Protein AF-A0A5J4VEA6-F1 (afdb_monomer)

Structure (mmCIF, N/CA/C/O backbone):
data_AF-A0A5J4VEA6-F1
#
_entry.id   AF-A0A5J4VEA6-F1
#
loop_
_atom_site.group_PDB
_atom_site.id
_atom_site.type_symbol
_atom_site.label_atom_id
_atom_site.label_alt_id
_atom_site.label_comp_id
_atom_site.label_asym_id
_atom_site.label_entity_id
_atom_site.label_seq_id
_atom_site.pdbx_PDB_ins_code
_atom_site.Cartn_x
_atom_site.Cartn_y
_atom_site.Cartn_z
_atom_site.occupancy
_atom_site.B_iso_or_equiv
_atom_site.auth_seq_id
_atom_site.auth_comp_id
_atom_site.auth_asym_id
_atom_site.auth_atom_id
_atom_site.pdbx_PDB_model_num
ATOM 1 N N . GLY A 1 1 ? -0.494 13.460 -12.886 1.00 70.19 1 GLY A N 1
ATOM 2 C CA . GLY A 1 1 ? -1.790 13.854 -12.288 1.00 70.19 1 GLY A CA 1
ATOM 3 C C . GLY A 1 1 ? -2.496 12.632 -11.730 1.00 70.19 1 GLY A C 1
ATOM 4 O O . GLY A 1 1 ? -2.212 11.542 -12.196 1.00 70.19 1 GLY A O 1
ATOM 5 N N . ASN A 1 2 ? -3.366 12.789 -10.736 1.00 91.00 2 ASN A N 1
ATOM 6 C CA . ASN A 1 2 ? -4.110 11.688 -10.103 1.00 91.00 2 ASN A CA 1
ATOM 7 C C . ASN A 1 2 ? -5.574 11.743 -10.554 1.00 91.00 2 ASN A C 1
ATOM 9 O O . ASN A 1 2 ? -6.058 12.837 -10.844 1.00 91.00 2 ASN A O 1
ATOM 13 N N . ALA A 1 3 ? -6.288 10.617 -10.576 1.00 94.56 3 ALA A N 1
ATOM 14 C CA . ALA A 1 3 ? -7.735 10.648 -10.812 1.00 94.56 3 ALA A CA 1
ATOM 15 C C . ALA A 1 3 ? -8.476 11.346 -9.659 1.00 94.56 3 ALA A C 1
ATOM 17 O O . ALA A 1 3 ? -9.383 12.142 -9.888 1.00 94.56 3 ALA A O 1
ATOM 18 N N . ILE A 1 4 ? -8.042 11.091 -8.424 1.00 96.44 4 ILE A N 1
ATOM 19 C CA . ILE A 1 4 ? -8.520 11.751 -7.211 1.00 96.44 4 ILE A CA 1
ATOM 20 C C . ILE A 1 4 ? -7.306 12.241 -6.424 1.00 96.44 4 ILE A C 1
ATOM 22 O O . ILE A 1 4 ? -6.377 11.485 -6.139 1.00 96.44 4 ILE A O 1
ATOM 26 N N . ARG A 1 5 ? -7.316 13.524 -6.059 1.00 94.75 5 ARG A N 1
ATOM 27 C CA . ARG A 1 5 ? -6.288 14.148 -5.223 1.00 94.75 5 ARG A CA 1
ATOM 28 C C . ARG A 1 5 ? -6.954 14.802 -4.016 1.00 94.75 5 ARG A C 1
ATOM 30 O O . ARG A 1 5 ? -7.688 15.773 -4.171 1.00 94.75 5 ARG A O 1
ATOM 37 N N . ILE A 1 6 ? -6.679 14.269 -2.830 1.00 93.94 6 ILE A N 1
ATOM 38 C CA . ILE A 1 6 ? -7.193 14.761 -1.549 1.00 93.94 6 ILE A CA 1
ATOM 39 C C . ILE A 1 6 ? -6.045 15.463 -0.822 1.00 93.94 6 ILE A C 1
ATOM 41 O O . ILE A 1 6 ? -5.150 14.814 -0.284 1.00 93.94 6 ILE A O 1
ATOM 45 N N . LEU A 1 7 ? -6.063 16.794 -0.831 1.00 91.00 7 LEU A N 1
ATOM 46 C CA . LEU A 1 7 ? -5.096 17.634 -0.125 1.00 91.00 7 LEU A CA 1
ATOM 47 C C . LEU A 1 7 ? -5.775 18.253 1.094 1.00 91.00 7 LEU A C 1
ATOM 49 O O . LEU A 1 7 ? -6.725 19.020 0.934 1.00 91.00 7 LEU A O 1
ATOM 53 N N . ASN A 1 8 ? -5.286 17.949 2.297 1.00 84.56 8 ASN A N 1
ATOM 54 C CA . ASN A 1 8 ? -5.766 18.597 3.513 1.00 84.56 8 ASN A CA 1
ATOM 55 C C . ASN A 1 8 ? -4.813 19.718 3.955 1.00 84.56 8 ASN A C 1
ATOM 57 O O . ASN A 1 8 ? -4.014 19.550 4.872 1.00 84.56 8 ASN A O 1
ATOM 61 N N . SER A 1 9 ? -4.908 20.872 3.286 1.00 81.56 9 SER A N 1
ATOM 62 C CA . SER A 1 9 ? -4.192 22.101 3.661 1.00 81.56 9 SER A CA 1
ATOM 63 C C . SER A 1 9 ? -4.960 22.977 4.663 1.00 81.56 9 SER A C 1
ATOM 65 O O . SER A 1 9 ? -4.527 24.091 4.957 1.00 81.56 9 SER A O 1
ATOM 67 N N . GLY A 1 10 ? -6.140 22.532 5.110 1.00 81.69 10 GLY A N 1
ATOM 68 C CA . GLY A 1 10 ? -6.992 23.244 6.062 1.00 81.69 10 GLY A CA 1
ATOM 69 C C . GLY A 1 10 ? -6.695 22.858 7.510 1.00 81.69 10 GLY A C 1
ATOM 70 O O . GLY A 1 10 ? -5.679 22.245 7.797 1.00 81.69 10 GLY A O 1
ATOM 71 N N . SER A 1 11 ? -7.596 23.209 8.430 1.00 87.00 11 SER A N 1
ATOM 72 C CA . SER A 1 11 ? -7.482 22.862 9.862 1.00 87.00 11 SER A CA 1
ATOM 73 C C . SER A 1 11 ? -8.492 21.806 10.319 1.00 87.00 11 SER A C 1
ATOM 75 O O . SER A 1 11 ? -8.597 21.532 11.512 1.00 87.00 11 SER A O 1
ATOM 77 N N . TYR A 1 12 ? -9.261 21.237 9.388 1.00 89.62 12 TYR A N 1
ATOM 78 C CA . TYR A 1 12 ? -10.366 20.321 9.670 1.00 89.62 12 TYR A CA 1
ATOM 79 C C . TYR A 1 12 ? -10.159 18.978 8.957 1.00 89.62 12 TYR A C 1
ATOM 81 O O . TYR A 1 12 ? -9.526 18.949 7.899 1.00 89.62 12 TYR A O 1
ATOM 89 N N . PRO A 1 13 ? -10.686 17.868 9.500 1.00 93.81 13 PRO A N 1
ATOM 90 C CA . PRO A 1 13 ? -10.611 16.563 8.852 1.00 93.81 13 PRO A CA 1
ATOM 91 C C . PRO A 1 13 ? -11.404 16.534 7.542 1.00 93.81 13 PRO A C 1
ATOM 93 O O . PRO A 1 13 ? -12.500 17.088 7.443 1.00 93.81 13 PRO A O 1
ATOM 96 N N . ILE A 1 14 ? -10.884 15.804 6.556 1.00 95.31 14 ILE A N 1
ATOM 97 C CA . ILE A 1 14 ? -11.614 15.410 5.348 1.00 95.31 14 ILE A CA 1
ATOM 98 C C . ILE A 1 14 ? -12.022 13.949 5.503 1.00 95.31 14 ILE A C 1
ATOM 100 O O . ILE A 1 14 ? -11.171 13.097 5.734 1.00 95.31 14 ILE A O 1
ATOM 104 N N . THR A 1 15 ? -13.308 13.647 5.332 1.00 95.81 15 THR A N 1
ATOM 105 C CA . THR A 1 15 ? -13.798 12.262 5.245 1.00 95.81 15 THR A CA 1
ATOM 106 C C . THR A 1 15 ? -14.093 11.932 3.790 1.00 95.81 15 THR A C 1
ATOM 108 O O . THR A 1 15 ? -14.932 12.579 3.168 1.00 95.81 15 THR A O 1
ATOM 111 N N . SER A 1 16 ? -13.403 10.931 3.249 1.00 96.25 16 SER A N 1
ATOM 112 C CA . SER A 1 16 ? -13.593 10.438 1.885 1.00 96.25 16 SER A CA 1
ATOM 113 C C . SER A 1 16 ? -14.018 8.975 1.909 1.00 96.25 16 SER A C 1
ATOM 115 O O . SER A 1 16 ? -13.388 8.147 2.565 1.00 96.25 16 SER A O 1
ATOM 117 N N . SER A 1 17 ? -15.080 8.652 1.174 1.00 97.06 17 SER A N 1
ATOM 118 C CA . SER A 1 17 ? -15.564 7.284 1.004 1.00 97.06 17 SER A CA 1
ATOM 119 C C . SER A 1 17 ? -15.683 6.967 -0.482 1.00 97.06 17 SER A C 1
ATOM 121 O O . SER A 1 17 ? -16.358 7.686 -1.218 1.00 97.06 17 SER A O 1
ATOM 123 N N . ILE A 1 18 ? -14.991 5.917 -0.915 1.00 98.00 18 ILE A N 1
ATOM 124 C CA . ILE A 1 18 ? -14.952 5.434 -2.294 1.00 98.00 18 ILE A CA 1
ATOM 125 C C . ILE A 1 18 ? -15.613 4.056 -2.307 1.00 98.00 18 ILE A C 1
ATOM 127 O O . ILE A 1 18 ? -15.135 3.136 -1.648 1.00 98.00 18 ILE A O 1
ATOM 131 N N . LYS A 1 19 ? -16.735 3.934 -3.019 1.00 98.25 19 LYS A N 1
ATOM 132 C CA . LYS A 1 19 ? -17.628 2.767 -2.983 1.00 98.25 19 LYS A CA 1
ATOM 133 C C . LYS A 1 19 ? -17.927 2.287 -4.398 1.00 98.25 19 LYS A C 1
ATOM 135 O O . LYS A 1 19 ? -18.299 3.115 -5.230 1.00 98.25 19 LYS A O 1
ATOM 140 N N . GLY A 1 20 ? -17.743 0.999 -4.697 1.00 97.44 20 GLY A N 1
ATOM 141 C CA . GLY A 1 20 ? -18.091 0.419 -6.008 1.00 97.44 20 GLY A CA 1
ATOM 142 C C . GLY A 1 20 ? -17.403 1.056 -7.212 1.00 97.44 20 GLY A C 1
ATOM 143 O O . GLY A 1 20 ? -17.930 1.009 -8.322 1.00 97.44 20 GLY A O 1
ATOM 144 N N . CYS A 1 21 ? -16.249 1.692 -7.007 1.00 98.19 21 CYS A N 1
ATOM 145 C CA . CYS A 1 21 ? -15.546 2.436 -8.045 1.00 98.19 21 CYS A CA 1
ATOM 146 C C . CYS A 1 21 ? -14.510 1.563 -8.757 1.00 98.19 21 CYS A C 1
ATOM 148 O O . CYS A 1 21 ? -13.824 0.755 -8.132 1.00 98.19 21 CYS A O 1
ATOM 150 N N . GLN A 1 22 ? -14.347 1.780 -10.062 1.00 98.06 22 GLN A N 1
ATOM 151 C CA . GLN A 1 22 ? -13.326 1.119 -10.874 1.00 98.06 22 GLN A CA 1
ATOM 152 C C . GLN A 1 22 ? -12.334 2.146 -11.423 1.00 98.06 22 GLN A C 1
ATOM 154 O O . GLN A 1 22 ? -12.704 3.065 -12.153 1.00 98.06 22 GLN A O 1
ATOM 159 N N . PHE A 1 23 ? -11.063 1.959 -11.092 1.00 98.31 23 PHE A N 1
ATOM 160 C CA . PHE A 1 23 ? -9.930 2.741 -11.564 1.00 98.31 23 PHE A CA 1
ATOM 161 C C . PHE A 1 23 ? -9.096 1.848 -12.479 1.00 98.31 23 PHE A C 1
ATOM 163 O O . PHE A 1 23 ? -8.217 1.122 -12.019 1.00 98.31 23 PHE A O 1
ATOM 170 N N . ASN A 1 24 ? -9.409 1.873 -13.774 1.00 97.38 24 ASN A N 1
ATOM 171 C CA . ASN A 1 24 ? -8.856 0.933 -14.745 1.00 97.38 24 ASN A CA 1
ATOM 172 C C . ASN A 1 24 ? -7.977 1.654 -15.772 1.00 97.38 24 ASN A C 1
ATOM 174 O O . ASN A 1 24 ? -8.411 2.634 -16.375 1.00 97.38 24 ASN A O 1
ATOM 178 N N . ASN A 1 25 ? -6.775 1.126 -16.018 1.00 97.50 25 ASN A N 1
ATOM 179 C CA . ASN A 1 25 ? -5.822 1.622 -17.020 1.00 97.50 25 ASN A CA 1
ATOM 180 C C . ASN A 1 25 ? -5.455 3.106 -16.842 1.00 97.50 25 ASN A C 1
ATOM 182 O O . ASN A 1 25 ? -5.357 3.861 -17.812 1.00 97.50 25 ASN A O 1
ATOM 186 N N . ILE A 1 26 ? -5.266 3.540 -15.597 1.00 97.81 26 ILE A N 1
ATOM 187 C CA . ILE A 1 26 ? -4.876 4.916 -15.294 1.00 97.81 26 ILE A CA 1
ATOM 188 C C . ILE A 1 26 ? -3.357 4.999 -15.321 1.00 97.81 26 ILE A C 1
ATOM 190 O O . ILE A 1 26 ? -2.674 4.210 -14.681 1.00 97.81 26 ILE A O 1
ATOM 194 N N . SER A 1 27 ? -2.811 5.947 -16.072 1.00 97.25 27 SER A N 1
ATOM 195 C CA . SER A 1 27 ? -1.371 6.186 -16.124 1.00 97.25 27 SER A CA 1
ATOM 196 C C . SER A 1 27 ? -1.077 7.642 -15.838 1.00 97.25 27 SER A C 1
ATOM 198 O O . SER A 1 27 ? -1.747 8.537 -16.359 1.00 97.25 27 SER A O 1
ATOM 200 N N . SER A 1 28 ? -0.063 7.895 -15.025 1.00 96.00 28 SER A N 1
ATOM 201 C CA . SER A 1 28 ? 0.391 9.250 -14.777 1.00 96.00 28 SER A CA 1
ATOM 202 C C . SER A 1 28 ? 1.877 9.325 -14.475 1.00 96.00 28 SER A C 1
ATOM 204 O O . SER A 1 28 ? 2.546 8.314 -14.289 1.00 96.00 28 SER A O 1
ATOM 206 N N . ILE A 1 29 ? 2.392 10.551 -14.483 1.00 94.88 29 ILE A N 1
ATOM 207 C CA . ILE A 1 29 ? 3.772 10.864 -14.130 1.00 94.88 29 ILE A CA 1
ATOM 208 C C . ILE A 1 29 ? 3.742 11.554 -12.763 1.00 94.88 29 ILE A C 1
ATOM 210 O O . ILE A 1 29 ? 2.916 12.458 -12.550 1.00 94.88 29 ILE A O 1
ATOM 214 N N . GLY A 1 30 ? 4.596 11.083 -11.857 1.00 87.25 30 GLY A N 1
ATOM 215 C CA . GLY A 1 30 ? 4.854 11.667 -10.548 1.00 87.25 30 GLY A CA 1
ATOM 216 C C . GLY A 1 30 ? 5.546 13.022 -10.657 1.00 87.25 30 GLY A C 1
ATOM 217 O O . GLY A 1 30 ? 6.061 13.406 -11.710 1.00 87.25 30 GLY A O 1
ATOM 218 N N . ASP A 1 31 ? 5.513 13.786 -9.573 1.00 82.56 31 ASP A N 1
ATOM 219 C CA . ASP A 1 31 ? 6.207 15.070 -9.505 1.00 82.56 31 ASP A CA 1
ATOM 220 C C . ASP A 1 31 ? 7.654 14.920 -9.010 1.00 82.56 31 ASP A C 1
ATOM 222 O O . ASP A 1 31 ? 8.137 13.832 -8.697 1.00 82.56 31 ASP A O 1
ATOM 226 N N . SER A 1 32 ? 8.376 16.040 -8.946 1.00 82.44 32 SER A N 1
ATOM 227 C CA . SER A 1 32 ? 9.764 16.081 -8.471 1.00 82.44 32 SER A CA 1
ATOM 228 C C . SER A 1 32 ? 9.933 15.680 -7.004 1.00 82.44 32 SER A C 1
ATOM 230 O O . SER A 1 32 ? 11.061 15.488 -6.567 1.00 82.44 32 SER A O 1
ATOM 232 N N . SER A 1 33 ? 8.843 15.582 -6.240 1.00 84.69 33 SER A N 1
ATOM 233 C CA . SER A 1 33 ? 8.852 15.162 -4.839 1.00 84.69 33 SER A CA 1
ATOM 234 C C . SER A 1 33 ? 8.586 13.662 -4.682 1.00 84.69 33 SER A C 1
ATOM 236 O O . SER A 1 33 ? 8.540 13.165 -3.559 1.00 84.69 33 SER A O 1
ATOM 238 N N . GLY A 1 34 ? 8.431 12.930 -5.791 1.00 82.44 34 GLY A N 1
ATOM 239 C CA . GLY A 1 34 ? 8.167 11.494 -5.790 1.00 82.44 34 GLY A CA 1
ATOM 240 C C . GLY A 1 34 ? 6.748 11.129 -5.349 1.00 82.44 34 GLY A C 1
ATOM 241 O O . GLY A 1 34 ? 6.489 9.968 -5.012 1.00 82.44 34 GLY A O 1
ATOM 242 N N . LEU A 1 35 ? 5.822 12.095 -5.347 1.00 89.00 35 LEU A N 1
ATOM 243 C CA . LEU A 1 35 ? 4.415 11.823 -5.075 1.00 89.00 35 LEU A CA 1
ATOM 244 C C . LEU A 1 35 ? 3.832 11.028 -6.245 1.00 89.00 35 LEU A C 1
ATOM 246 O O . LEU A 1 35 ? 4.066 11.350 -7.414 1.00 89.00 35 LEU A O 1
ATOM 250 N N . GLY A 1 36 ? 3.068 9.982 -5.940 1.00 92.75 36 GLY A N 1
ATOM 251 C CA . GLY A 1 36 ? 2.447 9.146 -6.963 1.00 92.75 36 GLY A CA 1
ATOM 252 C C . GLY A 1 36 ? 0.974 8.884 -6.698 1.00 92.75 36 GLY A C 1
ATOM 253 O O . GLY A 1 36 ? 0.229 9.834 -6.458 1.00 92.75 36 GLY A O 1
ATOM 254 N N . GLY A 1 37 ? 0.543 7.627 -6.804 1.00 95.31 37 GLY A N 1
ATOM 255 C CA . GLY A 1 37 ? -0.861 7.237 -6.688 1.00 95.31 37 GLY A CA 1
ATOM 256 C C . GLY A 1 37 ? -1.653 7.597 -7.935 1.00 95.31 37 GLY A C 1
ATOM 257 O O . GLY A 1 37 ? -2.451 8.531 -7.902 1.00 95.31 37 GLY A O 1
ATOM 258 N N . SER A 1 38 ? -1.436 6.915 -9.065 1.00 97.38 38 SER A N 1
ATOM 259 C CA . SER A 1 38 ? -2.050 7.341 -10.338 1.00 97.38 38 SER A CA 1
ATOM 260 C C . SER A 1 38 ? -3.581 7.440 -10.267 1.00 97.38 38 SER A C 1
ATOM 262 O O . SER A 1 38 ? -4.162 8.353 -10.860 1.00 97.38 38 SER A O 1
ATOM 264 N N . ALA A 1 39 ? -4.222 6.592 -9.456 1.00 98.12 39 ALA A N 1
ATOM 265 C CA . ALA A 1 39 ? -5.634 6.707 -9.123 1.00 98.12 39 ALA A CA 1
ATOM 266 C C . ALA A 1 39 ? -5.861 7.693 -7.970 1.00 98.12 39 ALA A C 1
ATOM 268 O O . ALA A 1 39 ? -6.497 8.725 -8.176 1.00 98.12 39 ALA A O 1
ATOM 269 N N . ILE A 1 40 ? -5.342 7.402 -6.774 1.00 98.38 40 ILE A N 1
ATOM 270 C CA . ILE A 1 40 ? -5.620 8.187 -5.566 1.00 98.38 40 ILE A CA 1
ATOM 271 C C . ILE A 1 40 ? -4.320 8.691 -4.952 1.00 98.38 40 ILE A C 1
ATOM 273 O O . ILE A 1 40 ? -3.440 7.910 -4.600 1.00 98.38 40 ILE A O 1
ATOM 277 N N . TYR A 1 41 ? -4.260 10.002 -4.748 1.00 97.31 41 TYR A N 1
ATOM 278 C CA . TYR A 1 41 ? -3.321 10.640 -3.836 1.00 97.31 41 TYR A CA 1
ATOM 279 C C . TYR A 1 41 ? -4.081 11.195 -2.633 1.00 97.31 41 TYR A C 1
ATOM 281 O O . TYR A 1 41 ? -5.067 11.918 -2.817 1.00 97.31 41 TYR A O 1
ATOM 289 N N . MET A 1 42 ? -3.598 10.924 -1.421 1.00 95.69 42 MET A N 1
ATOM 290 C CA . MET A 1 42 ? -4.134 11.525 -0.204 1.00 95.69 42 MET A CA 1
ATOM 291 C C . MET A 1 42 ? -3.040 11.998 0.752 1.00 95.69 42 MET A C 1
ATOM 293 O O . MET A 1 42 ? -2.111 11.267 1.076 1.00 95.69 42 MET A O 1
ATOM 297 N N . GLU A 1 43 ? -3.246 13.197 1.285 1.00 94.56 43 GLU A N 1
ATOM 298 C CA . GLU A 1 43 ? -2.559 13.712 2.464 1.00 94.56 43 GLU A CA 1
ATOM 299 C C . GLU A 1 43 ? -3.540 13.737 3.649 1.00 94.56 43 GLU A C 1
ATOM 301 O O . GLU A 1 43 ? -4.466 14.554 3.714 1.00 94.56 43 GLU A O 1
ATOM 306 N N . SER A 1 44 ? -3.376 12.794 4.572 1.00 92.94 44 SER A N 1
ATOM 307 C CA . SER A 1 44 ? -4.263 12.564 5.709 1.00 92.94 44 SER A CA 1
ATOM 308 C C . SER A 1 44 ? -3.780 13.304 6.955 1.00 92.94 44 SER A C 1
ATOM 310 O O . SER A 1 44 ? -3.134 12.730 7.832 1.00 92.94 44 SER A O 1
ATOM 312 N N . LYS A 1 45 ? -4.132 14.589 7.038 1.00 92.06 45 LYS A N 1
ATOM 313 C CA . LYS A 1 45 ? -3.895 15.458 8.205 1.00 92.06 45 LYS A CA 1
ATOM 314 C C . LYS A 1 45 ? -5.154 15.669 9.042 1.00 92.06 45 LYS A C 1
ATOM 316 O O . LYS A 1 45 ? -6.262 15.464 8.553 1.00 92.06 45 LYS A O 1
ATOM 321 N N . HIS A 1 46 ? -4.983 16.137 10.279 1.00 92.12 46 HIS A N 1
ATOM 322 C CA . HIS A 1 46 ? -6.072 16.597 11.156 1.00 92.12 46 HIS A CA 1
ATOM 323 C C . HIS A 1 46 ? -7.171 15.552 11.417 1.00 92.12 46 HIS A C 1
ATOM 325 O O . HIS A 1 46 ? -8.335 15.914 11.560 1.00 92.12 46 HIS A O 1
ATOM 331 N N . GLY A 1 47 ? -6.820 14.262 11.463 1.00 91.75 47 GLY A N 1
ATOM 332 C CA . GLY A 1 47 ? -7.793 13.182 11.650 1.00 91.75 47 GLY A CA 1
ATOM 333 C C . GLY A 1 47 ? -8.640 12.868 10.411 1.00 91.75 47 GLY A C 1
ATOM 334 O O . GLY A 1 47 ? -9.751 12.354 10.534 1.00 91.75 47 GLY A O 1
ATOM 335 N N . SER A 1 48 ? -8.150 13.199 9.212 1.00 96.31 48 SER A N 1
ATOM 336 C CA . SER A 1 48 ? -8.792 12.811 7.953 1.00 96.31 48 SER A CA 1
ATOM 337 C C . SER A 1 48 ? -8.977 11.297 7.824 1.00 96.31 48 SER A C 1
ATOM 339 O O . SER A 1 48 ? -8.242 10.489 8.395 1.00 96.31 48 SER A O 1
ATOM 341 N N . GLN A 1 49 ? -9.973 10.921 7.027 1.00 97.00 49 GLN A N 1
ATOM 342 C CA . GLN A 1 49 ? -10.401 9.547 6.837 1.00 97.00 49 GLN A CA 1
ATOM 343 C C . GLN A 1 49 ? -10.522 9.213 5.351 1.00 97.00 49 GLN A C 1
ATOM 345 O O . GLN A 1 49 ? -11.094 9.987 4.579 1.00 97.00 49 GLN A O 1
ATOM 350 N N . LEU A 1 50 ? -10.036 8.038 4.965 1.00 98.06 50 LEU A N 1
ATOM 351 C CA . LEU A 1 50 ? -10.257 7.430 3.660 1.00 98.06 50 LEU A CA 1
ATOM 352 C C . LEU A 1 50 ? -10.717 5.988 3.834 1.00 98.06 50 LEU A C 1
ATOM 354 O O . LEU A 1 50 ? -10.007 5.149 4.390 1.00 98.06 50 LEU A O 1
ATOM 358 N N . ILE A 1 51 ? -11.914 5.718 3.327 1.00 98.50 51 ILE A N 1
ATOM 359 C CA . ILE A 1 51 ? -12.537 4.398 3.329 1.00 98.50 51 ILE A CA 1
ATOM 360 C C . ILE A 1 51 ? -12.770 3.987 1.877 1.00 98.50 51 ILE A C 1
ATOM 362 O O . ILE A 1 51 ? -13.431 4.710 1.131 1.00 98.50 51 ILE A O 1
ATOM 366 N N . ILE A 1 52 ? -12.236 2.835 1.485 1.00 98.62 52 ILE A N 1
ATOM 367 C CA . ILE A 1 52 ? -12.412 2.241 0.157 1.00 98.62 52 ILE A CA 1
ATOM 368 C C . ILE A 1 52 ? -13.116 0.898 0.340 1.00 98.62 52 ILE A C 1
ATOM 370 O O . ILE A 1 52 ? -12.603 0.034 1.052 1.00 98.62 52 ILE A O 1
ATOM 374 N N . GLU A 1 53 ? -14.306 0.743 -0.239 1.00 97.69 53 GLU A N 1
ATOM 375 C CA . GLU A 1 53 ? -15.156 -0.425 -0.001 1.00 97.69 53 GLU A CA 1
ATOM 376 C C . GLU A 1 53 ? -16.134 -0.742 -1.142 1.00 97.69 53 GLU A C 1
ATOM 378 O O . GLU A 1 53 ? -16.116 -0.107 -2.195 1.00 97.69 53 GLU A O 1
ATOM 383 N N . GLU A 1 54 ? -16.991 -1.746 -0.933 1.00 96.81 54 GLU A N 1
ATOM 384 C CA . GLU A 1 54 ? -18.058 -2.147 -1.860 1.00 96.81 54 GLU A CA 1
ATOM 385 C C . GLU A 1 54 ? -17.530 -2.561 -3.244 1.00 96.81 54 GLU A C 1
ATOM 387 O O . GLU A 1 54 ? -17.924 -1.999 -4.256 1.00 96.81 54 GLU A O 1
ATOM 392 N N . SER A 1 55 ? -16.642 -3.557 -3.301 1.00 96.06 55 SER A N 1
ATOM 393 C CA . SER A 1 55 ? -16.107 -4.138 -4.541 1.00 96.06 55 SER A CA 1
ATOM 394 C C . SER A 1 55 ? -15.380 -3.131 -5.445 1.00 96.06 55 SER A C 1
ATOM 396 O O . SER A 1 55 ? -15.501 -3.172 -6.673 1.00 96.06 55 SER A O 1
ATOM 398 N N . CYS A 1 56 ? -14.604 -2.217 -4.852 1.00 98.56 56 CYS A N 1
ATOM 399 C CA . CYS A 1 56 ? -13.742 -1.321 -5.625 1.00 98.56 56 CYS A CA 1
ATOM 400 C C . CYS A 1 56 ? -12.660 -2.099 -6.392 1.00 98.56 56 CYS A C 1
ATOM 402 O O . CYS A 1 56 ? -12.187 -3.150 -5.955 1.00 98.56 56 CYS A O 1
ATOM 404 N N . GLN A 1 57 ? -12.210 -1.545 -7.518 1.00 98.50 57 GLN A N 1
ATOM 405 C CA . GLN A 1 57 ? -11.130 -2.111 -8.321 1.00 98.50 57 GLN A CA 1
ATOM 406 C C . GLN A 1 57 ? -10.107 -1.043 -8.705 1.00 98.50 57 GLN A C 1
ATOM 408 O O . GLN A 1 57 ? -10.464 0.028 -9.187 1.00 98.50 57 GLN A O 1
ATOM 413 N N . PHE A 1 58 ? -8.830 -1.378 -8.555 1.00 98.75 58 PHE A N 1
ATOM 414 C CA . PHE A 1 58 ? -7.691 -0.656 -9.103 1.00 98.75 58 PHE A CA 1
ATOM 415 C C . PHE A 1 58 ? -6.940 -1.628 -10.000 1.00 98.75 58 PHE A C 1
ATOM 417 O O . PHE A 1 58 ? -6.308 -2.566 -9.517 1.00 98.75 58 PHE A O 1
ATOM 424 N N . TYR A 1 59 ? -7.057 -1.440 -11.307 1.00 98.50 59 TYR A N 1
ATOM 425 C CA . TYR A 1 59 ? -6.490 -2.349 -12.290 1.00 98.50 59 TYR A CA 1
ATOM 426 C C . TYR A 1 59 ? -5.600 -1.584 -13.258 1.00 98.50 59 TYR A C 1
ATOM 428 O O . TYR A 1 59 ? -6.046 -0.624 -13.888 1.00 98.50 59 TYR A O 1
ATOM 436 N N . LYS A 1 60 ? -4.341 -2.012 -13.406 1.00 98.19 60 LYS A N 1
ATOM 437 C CA . LYS A 1 60 ? -3.381 -1.361 -14.320 1.00 98.19 60 LYS A CA 1
ATOM 438 C C . LYS A 1 60 ? -3.221 0.140 -14.061 1.00 98.19 60 LYS A C 1
ATOM 440 O O . LYS A 1 60 ? -3.198 0.955 -14.983 1.00 98.19 60 LYS A O 1
ATOM 445 N N . CYS A 1 61 ? -3.117 0.497 -12.787 1.00 98.69 61 CYS A N 1
ATOM 446 C CA . CYS A 1 61 ? -2.773 1.846 -12.350 1.00 98.69 61 CYS A CA 1
ATOM 447 C C . CYS A 1 61 ? -1.248 2.006 -12.343 1.00 98.69 61 CYS A C 1
ATOM 449 O O . CYS A 1 61 ? -0.559 1.315 -11.592 1.00 98.69 61 CYS A O 1
ATOM 451 N N . ILE A 1 62 ? -0.718 2.884 -13.188 1.00 98.44 62 ILE A N 1
ATOM 452 C CA . ILE A 1 62 ? 0.715 3.021 -13.453 1.00 98.44 62 ILE A CA 1
ATOM 453 C C . ILE A 1 62 ? 1.165 4.431 -13.081 1.00 98.44 62 ILE A C 1
ATOM 455 O O . ILE A 1 62 ? 0.664 5.415 -13.627 1.00 98.44 62 ILE A O 1
ATOM 459 N N . ILE A 1 63 ? 2.158 4.526 -12.200 1.00 97.88 63 ILE A N 1
ATOM 460 C CA . ILE A 1 63 ? 2.881 5.769 -11.93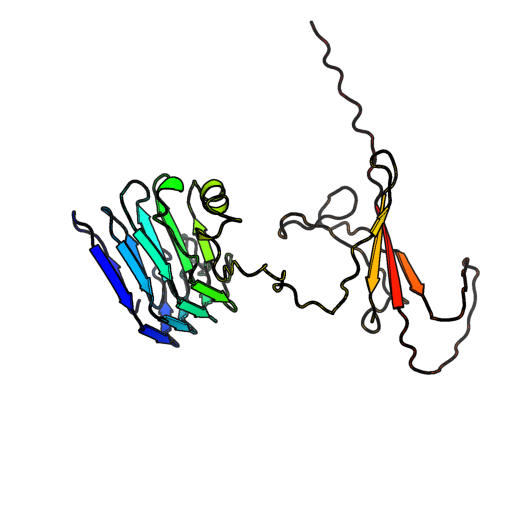9 1.00 97.88 63 ILE A CA 1
ATOM 461 C C . ILE A 1 63 ? 4.299 5.671 -12.506 1.00 97.88 63 ILE A C 1
ATOM 463 O O . ILE A 1 63 ? 5.088 4.808 -12.121 1.00 97.88 63 ILE A O 1
ATOM 467 N N . ASP A 1 64 ? 4.618 6.560 -13.441 1.00 96.69 64 ASP A N 1
ATOM 468 C CA . ASP A 1 64 ? 5.987 6.802 -13.884 1.00 96.69 64 ASP A CA 1
ATOM 469 C C . ASP A 1 64 ? 6.646 7.828 -12.960 1.00 96.69 64 ASP A C 1
ATOM 471 O O . ASP A 1 64 ? 6.021 8.838 -12.639 1.00 96.69 64 ASP A O 1
ATOM 475 N N . LYS A 1 65 ? 7.896 7.608 -12.543 1.00 95.56 65 LYS A N 1
ATOM 476 C CA . LYS A 1 65 ? 8.658 8.551 -11.701 1.00 95.56 65 LYS A CA 1
ATOM 477 C C . LYS A 1 65 ? 7.980 8.903 -10.369 1.00 95.56 65 LYS A C 1
ATOM 479 O O . LYS A 1 65 ? 8.022 10.050 -9.931 1.00 95.56 65 LYS A O 1
ATOM 484 N N . GLY A 1 66 ? 7.339 7.933 -9.724 1.00 95.94 66 GLY A N 1
ATOM 485 C CA . GLY A 1 66 ? 6.596 8.148 -8.480 1.00 95.94 66 GLY A CA 1
ATOM 486 C C . GLY A 1 66 ? 6.436 6.872 -7.660 1.00 95.94 66 GLY A C 1
ATOM 487 O O . GLY A 1 66 ? 6.984 5.826 -8.003 1.00 95.94 66 GLY A O 1
ATOM 488 N N . ASN A 1 67 ? 5.688 6.962 -6.562 1.00 97.19 67 ASN A N 1
ATOM 489 C CA . ASN A 1 67 ? 5.426 5.848 -5.646 1.00 97.19 67 ASN A CA 1
ATOM 490 C C . ASN A 1 67 ? 3.936 5.510 -5.587 1.00 97.19 67 ASN A C 1
ATOM 492 O O . ASN A 1 67 ? 3.106 6.401 -5.742 1.00 97.19 67 ASN A O 1
ATOM 496 N N . GLY A 1 68 ? 3.572 4.261 -5.306 1.00 97.06 68 GLY A N 1
ATOM 497 C CA . GLY A 1 68 ? 2.162 3.878 -5.223 1.00 97.06 68 GLY A CA 1
ATOM 498 C C . GLY A 1 68 ? 1.537 3.844 -6.611 1.00 97.06 68 GLY A C 1
ATOM 499 O O . GLY A 1 68 ? 1.028 4.862 -7.074 1.00 97.06 68 GLY A O 1
ATOM 500 N N . GLY A 1 69 ? 1.567 2.710 -7.312 1.00 97.88 69 GLY A N 1
ATOM 501 C CA . GLY A 1 69 ? 1.002 2.648 -8.668 1.00 97.88 69 GLY A CA 1
ATOM 502 C C . GLY A 1 69 ? -0.465 3.063 -8.700 1.00 97.88 69 GLY A C 1
ATOM 503 O O . GLY A 1 69 ? -0.838 3.939 -9.482 1.00 97.88 69 GLY A O 1
ATOM 504 N N . ALA A 1 70 ? -1.285 2.536 -7.788 1.00 98.44 70 ALA A N 1
ATOM 505 C CA . ALA A 1 70 ? -2.675 2.950 -7.618 1.00 98.44 70 ALA A CA 1
ATOM 506 C C . ALA A 1 70 ? -2.844 4.050 -6.569 1.00 98.44 70 ALA A C 1
ATOM 508 O O . ALA A 1 70 ? -3.423 5.096 -6.873 1.00 98.44 70 ALA A O 1
ATOM 509 N N . ILE A 1 71 ? -2.365 3.806 -5.349 1.00 98.62 71 ILE A N 1
ATOM 510 C CA . ILE A 1 71 ? -2.663 4.639 -4.182 1.00 98.62 71 ILE A CA 1
ATOM 511 C C . ILE A 1 71 ? -1.363 5.129 -3.555 1.00 98.62 71 ILE A C 1
ATOM 513 O O . ILE A 1 71 ? -0.487 4.335 -3.214 1.00 98.62 71 ILE A O 1
ATOM 517 N N . TYR A 1 72 ? -1.275 6.438 -3.359 1.00 98.00 72 TYR A N 1
ATOM 518 C CA . TYR A 1 72 ? -0.285 7.076 -2.506 1.00 98.00 72 TYR A CA 1
ATOM 519 C C . TYR A 1 72 ? -1.015 7.733 -1.342 1.00 98.00 72 TYR A C 1
ATOM 521 O O . TYR A 1 72 ? -1.928 8.535 -1.558 1.00 98.00 72 TYR A O 1
ATOM 529 N N . ILE A 1 73 ? -0.603 7.421 -0.118 1.00 97.56 73 ILE A N 1
ATOM 530 C CA . ILE A 1 73 ? -1.152 8.048 1.080 1.00 97.56 73 ILE A CA 1
ATOM 531 C C . ILE A 1 73 ? -0.038 8.441 2.054 1.00 97.56 73 ILE A C 1
ATOM 533 O O . ILE A 1 73 ? 0.822 7.628 2.391 1.00 97.56 73 ILE A O 1
ATOM 537 N N . ASP A 1 74 ? -0.077 9.694 2.498 1.00 95.81 74 ASP A N 1
ATOM 538 C CA . ASP A 1 74 ? 0.780 10.255 3.546 1.00 95.81 74 ASP A CA 1
ATOM 539 C C . ASP A 1 74 ? -0.078 10.588 4.772 1.00 95.81 74 ASP A C 1
ATOM 541 O O . ASP A 1 74 ? -1.067 11.313 4.653 1.00 95.81 74 ASP A O 1
ATOM 545 N N . ILE A 1 75 ? 0.245 10.017 5.932 1.00 96.12 75 ILE A N 1
ATOM 546 C CA . ILE A 1 75 ? -0.591 10.049 7.136 1.00 96.12 75 ILE A CA 1
ATOM 547 C C . ILE A 1 75 ? 0.113 10.788 8.277 1.00 96.12 75 ILE A C 1
ATOM 549 O O . ILE A 1 75 ? 1.255 10.502 8.630 1.00 96.12 75 ILE A O 1
ATOM 553 N N . ASP A 1 76 ? -0.606 11.692 8.940 1.00 95.19 76 ASP A N 1
ATOM 554 C CA . ASP A 1 76 ? -0.234 12.161 10.274 1.00 95.19 76 ASP A CA 1
ATOM 555 C C . ASP A 1 76 ? -0.728 11.166 11.337 1.00 95.19 76 ASP A C 1
ATOM 557 O O . ASP A 1 76 ? -1.883 11.221 11.780 1.00 95.19 76 ASP A O 1
ATOM 561 N N . PHE A 1 77 ? 0.156 10.255 11.752 1.00 95.38 77 PHE A N 1
ATOM 562 C CA . PHE A 1 77 ? -0.146 9.205 12.728 1.00 95.38 77 PHE A CA 1
ATOM 563 C C . PHE A 1 77 ? -0.379 9.734 14.147 1.00 95.38 77 PHE A C 1
ATOM 565 O O . PHE A 1 77 ? -0.910 9.000 14.979 1.00 95.38 77 PHE A O 1
ATOM 572 N N . SER A 1 78 ? -0.013 10.990 14.432 1.00 91.12 78 SER A N 1
ATOM 573 C CA . SER A 1 78 ? -0.285 11.622 15.728 1.00 91.12 78 SER A CA 1
ATOM 574 C C . SER A 1 78 ? -1.748 12.055 15.887 1.00 91.12 78 SER A C 1
ATOM 576 O O . SER A 1 78 ? -2.206 12.311 17.001 1.00 91.12 78 SER A O 1
ATOM 578 N N . SER A 1 79 ? -2.490 12.110 14.778 1.00 90.12 79 SER A N 1
ATOM 579 C CA . SER A 1 79 ? -3.896 12.506 14.729 1.00 90.12 79 SER A CA 1
ATOM 580 C C . SER A 1 79 ? -4.850 11.305 14.684 1.00 90.12 79 SER A C 1
ATOM 582 O O . SER A 1 79 ? -4.453 10.168 14.428 1.00 90.12 79 SER A O 1
ATOM 584 N N . GLU A 1 80 ? -6.145 11.543 14.909 1.00 92.06 80 GLU A N 1
ATOM 585 C CA . GLU A 1 80 ? -7.170 10.493 14.868 1.00 92.06 80 GLU A CA 1
ATOM 586 C C . GLU A 1 80 ? -7.623 10.135 13.441 1.00 92.06 80 GLU A C 1
ATOM 588 O O . GLU A 1 80 ? -8.790 10.287 13.093 1.00 92.06 80 GLU A O 1
ATOM 593 N N . PHE A 1 81 ? -6.694 9.694 12.589 1.00 96.31 81 PHE A N 1
ATOM 594 C CA . PHE A 1 81 ? -6.978 9.363 11.186 1.00 96.31 81 PHE A CA 1
ATOM 595 C C . PHE A 1 81 ? -7.803 8.071 11.017 1.00 96.31 81 PHE A C 1
ATOM 597 O O . PHE A 1 81 ? -8.016 7.312 11.957 1.00 96.31 81 PHE A O 1
ATOM 604 N N . LEU A 1 82 ? -8.240 7.765 9.796 1.00 97.81 82 LEU A N 1
ATOM 605 C CA . LEU A 1 82 ? -8.706 6.420 9.440 1.00 97.81 82 LEU A CA 1
ATOM 606 C C . LEU A 1 82 ? -8.298 6.106 8.006 1.00 97.81 82 LEU A C 1
ATOM 608 O O . LEU A 1 82 ? -8.673 6.828 7.089 1.00 97.81 82 LEU A O 1
ATOM 612 N N . PHE A 1 83 ? -7.576 5.013 7.795 1.00 98.12 83 PHE A N 1
ATOM 613 C CA . PHE A 1 83 ? -7.354 4.470 6.462 1.00 98.12 83 PHE A CA 1
ATOM 614 C C . PHE A 1 83 ? -7.793 3.014 6.431 1.00 98.12 83 PHE A C 1
ATOM 616 O O . PHE A 1 83 ? -7.195 2.150 7.078 1.00 98.12 83 PHE A O 1
ATOM 623 N N . LYS A 1 84 ? -8.876 2.761 5.694 1.00 98.00 84 LYS A N 1
ATOM 624 C CA . LYS A 1 84 ? -9.513 1.453 5.626 1.00 98.00 84 LYS A CA 1
ATOM 625 C C . LYS A 1 84 ? -9.744 1.024 4.186 1.00 98.00 84 LYS A C 1
ATOM 627 O O . LYS A 1 84 ? -10.351 1.760 3.410 1.00 98.00 84 LYS A O 1
ATOM 632 N N . ILE A 1 85 ? -9.327 -0.198 3.870 1.00 98.00 85 ILE A N 1
ATOM 633 C CA . ILE A 1 85 ? -9.657 -0.872 2.616 1.00 98.00 85 ILE A CA 1
ATOM 634 C C . ILE A 1 85 ? -10.394 -2.170 2.935 1.00 98.00 85 ILE A C 1
ATOM 636 O O . ILE A 1 85 ? -9.886 -3.045 3.638 1.00 98.00 85 ILE A O 1
ATOM 640 N N . ASN A 1 86 ? -11.600 -2.294 2.395 1.00 94.75 86 ASN A N 1
ATOM 641 C CA . ASN A 1 86 ? -12.430 -3.480 2.509 1.00 94.75 86 ASN A CA 1
ATOM 642 C C . ASN A 1 86 ? -12.965 -3.884 1.134 1.00 94.75 86 ASN A C 1
ATOM 644 O O . ASN A 1 86 ? -13.158 -3.015 0.298 1.00 94.75 86 ASN A O 1
ATOM 648 N N . ASP A 1 87 ? -13.198 -5.174 0.893 1.00 94.75 87 ASP A N 1
ATOM 649 C CA . ASP A 1 87 ? -13.748 -5.706 -0.366 1.00 94.75 87 ASP A CA 1
ATOM 650 C C . ASP A 1 87 ? -13.252 -4.958 -1.624 1.00 94.75 87 ASP A C 1
ATOM 652 O O . ASP A 1 87 ? -14.012 -4.286 -2.315 1.00 94.75 87 ASP A O 1
ATOM 656 N N . THR A 1 88 ? -11.938 -4.950 -1.852 1.00 97.25 88 THR A N 1
ATOM 657 C CA . THR A 1 88 ? -11.320 -4.148 -2.923 1.00 97.25 88 THR A CA 1
ATOM 658 C C . THR A 1 88 ? -10.223 -4.938 -3.615 1.00 97.25 88 THR A C 1
ATOM 660 O O . THR A 1 88 ? -9.384 -5.524 -2.941 1.00 97.25 88 THR A O 1
ATOM 663 N N . LEU A 1 89 ? -10.180 -4.920 -4.946 1.00 97.12 89 LEU A N 1
ATOM 664 C CA . LEU A 1 89 ? -9.132 -5.554 -5.749 1.00 97.12 89 LEU A CA 1
ATOM 665 C C . LEU A 1 89 ? -8.094 -4.525 -6.222 1.00 97.12 89 LEU A C 1
ATOM 667 O O . LEU A 1 89 ? -8.462 -3.520 -6.823 1.00 97.12 89 LEU A O 1
ATOM 671 N N . ILE A 1 90 ? -6.803 -4.792 -6.009 1.00 98.00 90 ILE A N 1
ATOM 672 C CA . ILE A 1 90 ? -5.674 -3.983 -6.496 1.00 98.00 90 ILE A CA 1
ATOM 673 C C . ILE A 1 90 ? -4.707 -4.894 -7.256 1.00 98.00 90 ILE A C 1
ATOM 675 O O . ILE A 1 90 ? -3.991 -5.700 -6.654 1.00 98.00 90 ILE A O 1
ATOM 679 N N . GLN A 1 91 ? -4.697 -4.783 -8.581 1.00 97.12 91 GLN A N 1
ATOM 680 C CA . GLN A 1 91 ? -4.016 -5.737 -9.449 1.00 97.12 91 GLN A CA 1
ATOM 681 C C . GLN A 1 91 ? -3.302 -5.070 -10.627 1.00 97.12 91 GLN A C 1
ATOM 683 O O . GLN A 1 91 ? -3.825 -4.150 -11.258 1.00 97.12 91 GLN A O 1
ATOM 688 N N . GLU A 1 92 ? -2.131 -5.611 -10.981 1.00 97.00 92 GLU A N 1
ATOM 689 C CA . GLU A 1 92 ? -1.340 -5.190 -12.150 1.00 97.00 92 GLU A CA 1
ATOM 690 C C . GLU A 1 92 ? -0.966 -3.698 -12.133 1.00 97.00 92 GLU A C 1
ATOM 692 O O . GLU A 1 92 ? -0.736 -3.082 -13.172 1.00 97.00 92 GLU A O 1
ATOM 697 N N . CYS A 1 93 ? -0.896 -3.099 -10.945 1.00 98.50 93 CYS A N 1
ATOM 698 C CA . CYS A 1 93 ? -0.443 -1.731 -10.751 1.00 98.50 93 CYS A CA 1
ATOM 699 C C . CYS A 1 93 ? 1.091 -1.660 -10.730 1.00 98.50 93 CYS A C 1
ATOM 701 O O . CYS A 1 93 ? 1.764 -2.603 -10.302 1.00 98.50 93 CYS A O 1
ATOM 703 N N . ILE A 1 94 ? 1.647 -0.544 -11.210 1.00 98.50 94 ILE A N 1
ATOM 704 C CA . ILE A 1 94 ? 3.091 -0.389 -11.418 1.00 98.50 94 ILE A CA 1
ATOM 705 C C . ILE A 1 94 ? 3.597 0.940 -10.851 1.00 98.50 94 ILE A C 1
ATOM 707 O O . ILE A 1 94 ? 3.030 1.990 -11.156 1.00 98.50 94 ILE A O 1
ATOM 711 N N . ALA A 1 95 ? 4.707 0.901 -10.107 1.00 98.12 95 ALA A N 1
ATOM 712 C CA . ALA A 1 95 ? 5.479 2.078 -9.703 1.00 98.12 95 ALA A CA 1
ATOM 713 C C . ALA A 1 95 ? 6.892 2.053 -10.300 1.00 98.12 95 ALA A C 1
ATOM 715 O O . ALA A 1 95 ? 7.651 1.114 -10.053 1.00 98.12 95 ALA A O 1
ATOM 716 N N . LYS A 1 96 ? 7.239 3.092 -11.071 1.00 97.12 96 LYS A N 1
ATOM 717 C CA . LYS A 1 96 ? 8.543 3.227 -11.737 1.00 97.12 96 LYS A CA 1
ATOM 718 C C . LYS A 1 96 ? 9.425 4.282 -11.080 1.00 97.12 96 LYS A C 1
ATOM 720 O O . LYS A 1 96 ? 8.943 5.336 -10.652 1.00 97.12 96 LYS A O 1
ATOM 725 N N . GLU A 1 97 ? 10.715 3.993 -11.024 1.00 95.62 97 GLU A N 1
ATOM 726 C CA . GLU A 1 97 ? 11.752 4.845 -10.470 1.00 95.62 97 GLU A CA 1
ATOM 727 C C . GLU A 1 97 ? 12.092 6.004 -11.420 1.00 95.62 97 GLU A C 1
ATOM 729 O O . GLU A 1 97 ? 12.085 5.906 -12.646 1.00 95.62 97 GLU A O 1
ATOM 734 N N . ASN A 1 98 ? 12.442 7.137 -10.826 1.00 93.81 98 ASN A N 1
ATOM 735 C CA . ASN A 1 98 ? 13.172 8.216 -11.457 1.00 93.81 98 ASN A CA 1
ATOM 736 C C . ASN A 1 98 ? 14.611 8.254 -10.929 1.00 93.81 98 ASN A C 1
ATOM 738 O O . ASN A 1 98 ? 14.888 8.911 -9.927 1.00 93.81 98 ASN A O 1
ATOM 742 N N . THR A 1 99 ? 15.539 7.634 -11.656 1.00 89.69 99 THR A N 1
ATOM 743 C CA . THR A 1 99 ? 16.972 7.591 -11.302 1.00 89.69 99 THR A CA 1
ATOM 744 C C . THR A 1 99 ? 17.653 8.965 -11.273 1.00 89.69 99 THR A C 1
ATOM 746 O O . THR A 1 99 ? 18.763 9.103 -10.770 1.00 89.69 99 THR A O 1
ATOM 749 N N . SER A 1 100 ? 17.007 9.998 -11.826 1.00 87.56 100 SER A N 1
ATOM 750 C CA . SER A 1 100 ? 17.503 11.382 -11.821 1.00 87.56 100 SER A CA 1
ATOM 751 C C . SER A 1 100 ? 16.932 12.229 -10.675 1.00 87.56 100 SER A C 1
ATOM 753 O O . SER A 1 100 ? 17.260 13.410 -10.568 1.00 87.56 100 SER A O 1
ATOM 755 N N . SER A 1 101 ? 16.044 11.667 -9.850 1.00 82.06 101 SER A N 1
ATOM 756 C CA . SER A 1 101 ? 15.423 12.350 -8.713 1.00 82.06 101 SER A CA 1
ATOM 757 C C . SER A 1 101 ? 16.287 12.233 -7.458 1.00 82.06 101 SER A C 1
ATOM 759 O O . SER A 1 101 ? 16.854 11.181 -7.184 1.00 82.06 101 SER A O 1
ATOM 761 N N . SER A 1 102 ? 16.339 13.292 -6.649 1.00 84.88 102 SER A N 1
ATOM 762 C CA . SER A 1 102 ? 16.870 13.210 -5.281 1.00 84.88 102 SER A CA 1
ATOM 763 C C . SER A 1 102 ? 15.859 12.619 -4.291 1.00 84.88 102 SER A C 1
ATOM 765 O O . SER A 1 102 ? 16.250 12.130 -3.232 1.00 84.88 102 SER A O 1
ATOM 767 N N . SER A 1 103 ? 14.565 12.654 -4.624 1.00 86.88 103 SER A N 1
ATOM 768 C CA . SER A 1 103 ? 13.492 12.027 -3.850 1.00 86.88 103 SER A CA 1
ATOM 769 C C . SER A 1 103 ? 13.305 10.559 -4.264 1.00 86.88 103 SER A C 1
ATOM 771 O O . SER A 1 103 ? 13.226 10.296 -5.470 1.00 86.88 103 SER A O 1
ATOM 773 N N . PRO A 1 104 ? 13.177 9.613 -3.308 1.00 90.50 104 PRO A N 1
ATOM 774 C CA . PRO A 1 104 ? 12.959 8.196 -3.607 1.00 90.50 104 PRO A CA 1
ATOM 775 C C . PRO A 1 104 ? 11.664 7.955 -4.395 1.00 90.50 104 PRO A C 1
ATOM 777 O O . PRO A 1 104 ? 10.614 8.509 -4.069 1.00 90.50 104 PRO A O 1
ATOM 780 N N . THR A 1 105 ? 11.727 7.105 -5.420 1.00 96.00 105 THR A N 1
ATOM 781 C CA . THR A 1 105 ? 10.594 6.735 -6.292 1.00 96.00 105 THR A CA 1
ATOM 782 C C . THR A 1 105 ? 10.657 5.249 -6.650 1.00 96.00 105 THR A C 1
ATOM 784 O O . THR A 1 105 ? 11.659 4.600 -6.367 1.00 96.00 105 THR A O 1
ATOM 787 N N . GLY A 1 106 ? 9.604 4.691 -7.255 1.00 95.81 106 GLY A N 1
ATOM 788 C CA . GLY A 1 106 ? 9.581 3.281 -7.660 1.00 95.81 106 GLY A CA 1
ATOM 789 C C . GLY A 1 106 ? 9.242 2.297 -6.537 1.00 95.81 106 GLY A C 1
ATOM 790 O O . GLY A 1 106 ? 9.537 1.110 -6.661 1.00 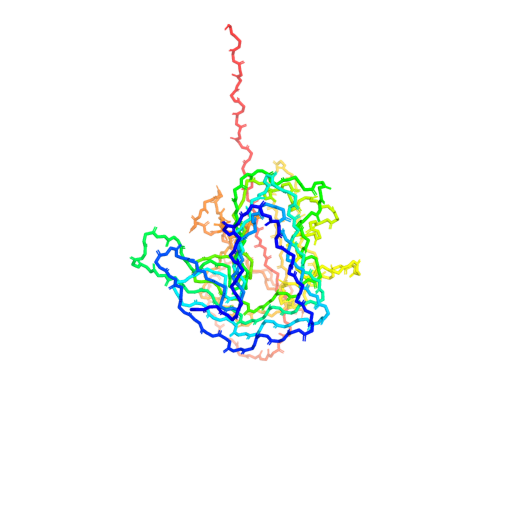95.81 106 GLY A O 1
ATOM 791 N N . TYR A 1 107 ? 8.622 2.758 -5.448 1.00 96.38 107 TYR A N 1
ATOM 792 C CA . TYR A 1 107 ? 8.164 1.919 -4.339 1.00 96.38 107 TYR A CA 1
ATOM 793 C C . TYR A 1 107 ? 6.643 1.724 -4.360 1.00 96.38 107 TYR A C 1
ATOM 795 O O . TYR A 1 107 ? 5.899 2.642 -4.709 1.00 96.38 107 TYR A O 1
ATOM 803 N N . GLY A 1 108 ? 6.162 0.562 -3.907 1.00 96.06 108 GLY A N 1
ATOM 804 C CA . GLY A 1 108 ? 4.729 0.327 -3.694 1.00 96.06 108 GLY A CA 1
ATOM 805 C C . GLY A 1 108 ? 3.949 0.180 -4.999 1.00 96.06 108 GLY A C 1
ATOM 806 O O . GLY A 1 108 ? 3.251 1.103 -5.405 1.00 96.06 108 GLY A O 1
ATOM 807 N N . GLY A 1 109 ? 4.039 -0.960 -5.684 1.00 96.31 109 GLY A N 1
ATOM 808 C CA . GLY A 1 109 ? 3.441 -1.102 -7.020 1.00 96.31 109 GLY A CA 1
ATOM 809 C C . GLY A 1 109 ? 1.922 -0.933 -7.025 1.00 96.31 109 GLY A C 1
ATOM 810 O O . GLY A 1 109 ? 1.381 -0.316 -7.933 1.00 96.31 109 GLY A O 1
ATOM 811 N N . GLY A 1 110 ? 1.228 -1.380 -5.977 1.00 97.38 110 GLY A N 1
ATOM 812 C CA . GLY A 1 110 ? -0.178 -1.049 -5.735 1.00 97.38 110 GLY A CA 1
ATOM 813 C C . GLY A 1 110 ? -0.326 0.177 -4.838 1.00 97.38 110 GLY A C 1
ATOM 814 O O . GLY A 1 110 ? -0.881 1.197 -5.250 1.00 97.38 110 GLY A O 1
ATOM 815 N N . ILE A 1 111 ? 0.182 0.072 -3.611 1.00 98.38 111 ILE A N 1
ATOM 816 C CA . ILE A 1 111 ? 0.019 1.076 -2.559 1.00 98.38 111 ILE A CA 1
ATOM 817 C C . ILE A 1 111 ? 1.384 1.498 -2.017 1.00 98.38 111 ILE A C 1
ATOM 819 O O . ILE A 1 111 ? 2.213 0.658 -1.660 1.00 98.38 111 ILE A O 1
ATOM 823 N N . PHE A 1 112 ? 1.572 2.806 -1.875 1.00 97.69 112 PHE A N 1
ATOM 824 C CA . PHE A 1 112 ? 2.626 3.394 -1.061 1.00 97.69 112 PHE A CA 1
ATOM 825 C C . PHE A 1 112 ? 1.998 4.152 0.108 1.00 97.69 112 PHE A C 1
ATOM 827 O O . PHE A 1 112 ? 1.231 5.095 -0.096 1.00 97.69 112 PHE A O 1
ATOM 834 N N . LEU A 1 113 ? 2.313 3.716 1.325 1.00 97.44 113 LEU A N 1
ATOM 835 C CA . LEU A 1 113 ? 1.851 4.312 2.572 1.00 97.44 113 LEU A CA 1
ATOM 836 C C . LEU A 1 113 ? 3.055 4.874 3.321 1.00 97.44 113 LEU A C 1
ATOM 838 O O . LEU A 1 113 ? 4.016 4.158 3.603 1.00 97.44 113 LEU A O 1
ATOM 842 N N . THR A 1 114 ? 2.987 6.147 3.673 1.00 95.50 114 THR A N 1
ATOM 843 C CA . THR A 1 114 ? 3.994 6.817 4.492 1.00 95.50 114 THR A CA 1
ATOM 844 C C . THR A 1 114 ? 3.317 7.684 5.544 1.00 95.50 114 THR A C 1
ATOM 846 O O . THR A 1 114 ? 2.096 7.844 5.539 1.00 95.50 114 THR A O 1
ATOM 849 N N . GLY A 1 115 ? 4.098 8.229 6.465 1.00 94.25 115 GLY A N 1
ATOM 850 C CA . GLY A 1 115 ? 3.583 9.195 7.413 1.00 94.25 115 GLY A CA 1
ATOM 851 C C . GLY A 1 115 ? 4.595 9.644 8.447 1.00 94.25 115 GLY A C 1
ATOM 852 O O . GLY A 1 115 ? 5.707 9.122 8.528 1.00 94.25 115 GLY A O 1
ATOM 853 N N . ASN A 1 116 ? 4.173 10.607 9.258 1.00 93.25 116 ASN A N 1
ATOM 854 C CA . ASN A 1 116 ? 4.933 11.122 10.392 1.00 93.25 116 ASN A CA 1
ATOM 855 C C . ASN A 1 116 ? 4.224 10.801 11.710 1.00 93.25 116 ASN A C 1
ATOM 857 O O . ASN A 1 116 ? 3.002 10.680 11.758 1.00 93.25 116 ASN A O 1
ATOM 861 N N . GLY A 1 117 ? 5.000 10.722 12.791 1.00 93.69 117 GLY A N 1
ATOM 862 C CA . GLY A 1 117 ? 4.506 10.348 14.115 1.00 93.69 117 GLY A CA 1
ATOM 863 C C . GLY A 1 117 ? 4.478 8.836 14.341 1.00 93.69 117 GLY A C 1
ATOM 864 O O . GLY A 1 117 ? 4.804 8.045 13.455 1.00 93.69 117 GLY A O 1
ATOM 865 N N . ASP A 1 118 ? 4.090 8.447 15.553 1.00 94.19 118 ASP A N 1
ATOM 866 C CA . ASP A 1 118 ? 4.040 7.049 15.972 1.00 94.19 118 ASP A CA 1
ATOM 867 C C . ASP A 1 118 ? 2.603 6.537 15.925 1.00 94.19 118 ASP A C 1
ATOM 869 O O . ASP A 1 118 ? 1.744 6.967 16.695 1.00 94.19 118 ASP A O 1
ATOM 873 N N . TYR A 1 119 ? 2.346 5.593 15.022 1.00 94.25 119 TYR A N 1
ATOM 874 C CA . TYR A 1 119 ? 1.052 4.928 14.951 1.00 94.25 119 TYR A CA 1
ATOM 875 C C . TYR A 1 119 ? 0.819 4.057 16.190 1.00 94.25 119 TYR A C 1
ATOM 877 O O . TYR A 1 119 ? 1.659 3.228 16.528 1.00 94.25 119 TYR A O 1
ATOM 885 N N . ASP A 1 120 ? -0.344 4.203 16.827 1.00 94.38 120 ASP A N 1
ATOM 886 C CA . ASP A 1 120 ? -0.828 3.295 17.868 1.00 94.38 120 ASP A CA 1
ATOM 887 C C . ASP A 1 120 ? -1.654 2.151 17.243 1.00 94.38 120 ASP A C 1
ATOM 889 O O . ASP A 1 120 ? -2.812 2.375 16.858 1.00 94.38 120 ASP A O 1
ATOM 893 N N . PRO A 1 121 ? -1.127 0.911 17.170 1.00 91.25 121 PRO A N 1
ATOM 894 C CA . PRO A 1 121 ? -1.840 -0.202 16.551 1.00 91.25 121 PRO A CA 1
ATOM 895 C C . PRO A 1 121 ? -3.093 -0.637 17.314 1.00 91.25 121 PRO A C 1
ATOM 897 O O . PRO A 1 121 ? -3.997 -1.220 16.712 1.00 91.25 121 PRO A O 1
ATOM 900 N N . SER A 1 122 ? -3.198 -0.320 18.612 1.00 92.19 122 SER A N 1
ATOM 901 C CA . SER A 1 122 ? -4.392 -0.634 19.404 1.00 92.19 122 SER A CA 1
ATOM 902 C C . SER A 1 122 ? -5.627 0.131 18.918 1.00 92.19 122 SER A C 1
ATOM 904 O O . SER A 1 122 ? -6.752 -0.350 19.071 1.00 92.19 122 SER A O 1
ATOM 906 N N . SER A 1 123 ? -5.413 1.268 18.242 1.00 94.75 123 SER A N 1
ATOM 907 C CA . SER A 1 123 ? -6.475 2.092 17.668 1.00 94.75 123 SER A CA 1
ATOM 908 C C . SER A 1 123 ? -7.165 1.465 16.453 1.00 94.75 123 SER A C 1
ATOM 910 O O . SER A 1 123 ? -8.288 1.849 16.133 1.00 94.75 123 SER A O 1
ATOM 912 N N . LYS A 1 124 ? -6.516 0.504 15.770 1.00 94.19 124 LYS A N 1
ATOM 913 C CA . LYS A 1 124 ? -7.029 -0.178 14.561 1.00 94.19 124 LYS A CA 1
ATOM 914 C C . LYS A 1 124 ? -7.479 0.775 13.442 1.00 94.19 124 LYS A C 1
ATOM 916 O O . LYS A 1 124 ? -8.324 0.424 12.622 1.00 94.19 124 LYS A O 1
ATOM 921 N N . ARG A 1 125 ? -6.909 1.983 13.405 1.00 96.31 125 ARG A N 1
ATOM 922 C CA . ARG A 1 125 ? -7.212 3.029 12.412 1.00 96.31 125 ARG A CA 1
ATOM 923 C C . ARG A 1 125 ? -6.580 2.775 11.046 1.00 96.31 125 ARG A C 1
ATOM 925 O O . ARG A 1 125 ? -6.941 3.434 10.076 1.00 96.31 125 ARG A O 1
ATOM 932 N N . LEU A 1 126 ? -5.657 1.823 10.969 1.00 96.31 126 LEU A N 1
ATOM 933 C CA . LEU A 1 126 ? -5.064 1.347 9.731 1.00 96.31 126 LEU A CA 1
ATOM 934 C C . LEU A 1 126 ? -5.470 -0.116 9.500 1.00 96.31 126 LEU A C 1
ATOM 936 O O . LEU A 1 126 ? -4.934 -1.019 10.149 1.00 96.31 126 LEU A O 1
ATOM 940 N N . ASP A 1 127 ? -6.443 -0.326 8.609 1.00 95.88 127 ASP A N 1
ATOM 941 C CA . ASP A 1 127 ? -7.094 -1.620 8.360 1.00 95.88 127 ASP A CA 1
ATOM 942 C C . ASP A 1 127 ? -7.147 -1.938 6.860 1.00 95.88 127 ASP A C 1
ATOM 944 O O . ASP A 1 127 ? -7.966 -1.394 6.118 1.00 95.88 127 ASP A O 1
ATOM 948 N N . LEU A 1 128 ? -6.269 -2.834 6.412 1.00 95.88 128 LEU A N 1
ATOM 949 C CA . LEU A 1 128 ? -6.159 -3.250 5.012 1.00 95.88 128 LEU A CA 1
ATOM 950 C C . LEU A 1 128 ? -6.672 -4.677 4.769 1.00 95.88 128 LEU A C 1
ATOM 952 O O . LEU A 1 128 ? -6.493 -5.214 3.678 1.00 95.88 128 LEU A O 1
ATOM 956 N N . LYS A 1 129 ? -7.304 -5.311 5.763 1.00 91.06 129 LYS A N 1
ATOM 957 C CA . LYS A 1 129 ? -7.574 -6.759 5.746 1.00 91.06 129 LYS A CA 1
ATOM 958 C C . LYS A 1 129 ? -8.481 -7.226 4.609 1.00 91.06 129 LYS A C 1
ATOM 960 O O . LYS A 1 129 ? -8.385 -8.366 4.165 1.00 91.06 129 LYS A O 1
ATOM 965 N N . GLY A 1 130 ? -9.389 -6.361 4.153 1.00 89.75 130 GLY A N 1
ATOM 966 C CA . GLY A 1 130 ? -10.378 -6.708 3.134 1.00 89.75 130 GLY A CA 1
ATOM 967 C C . GLY A 1 130 ? -9.915 -6.438 1.702 1.00 89.75 130 GLY A C 1
ATOM 968 O O . GLY A 1 130 ? -10.700 -6.621 0.773 1.00 89.75 130 GLY A O 1
ATOM 969 N N . MET A 1 131 ? -8.672 -5.997 1.491 1.00 94.62 131 MET A N 1
ATOM 970 C CA . MET A 1 131 ? -8.136 -5.844 0.139 1.00 94.62 131 MET A CA 1
ATOM 971 C C . MET A 1 131 ? -7.662 -7.185 -0.417 1.00 94.62 131 MET A C 1
ATOM 973 O O . MET A 1 131 ? -7.081 -7.984 0.311 1.00 94.62 131 MET A O 1
ATOM 977 N N . LYS A 1 132 ? -7.814 -7.396 -1.722 1.00 92.94 132 LYS A N 1
ATOM 978 C CA . LYS A 1 132 ? -7.077 -8.397 -2.486 1.00 92.94 132 LYS A CA 1
ATOM 979 C C . LYS A 1 132 ? -6.022 -7.709 -3.329 1.00 92.94 132 LYS A C 1
ATOM 981 O O . LYS A 1 132 ? -6.361 -6.829 -4.117 1.00 92.94 132 LYS A O 1
ATOM 986 N N . ILE A 1 133 ? -4.756 -8.077 -3.157 1.00 93.12 133 ILE A N 1
ATOM 987 C CA . ILE A 1 133 ? -3.642 -7.369 -3.795 1.00 93.12 133 ILE A CA 1
ATOM 988 C C . ILE A 1 133 ? -2.615 -8.347 -4.372 1.00 93.12 133 ILE A C 1
ATOM 990 O O . ILE A 1 133 ? -2.031 -9.132 -3.631 1.00 93.12 133 ILE A O 1
ATOM 994 N N . TYR A 1 134 ? -2.424 -8.348 -5.694 1.00 88.81 134 TYR A N 1
ATOM 995 C CA . TYR A 1 134 ? -1.516 -9.282 -6.378 1.00 88.81 134 TYR A CA 1
ATOM 996 C C . TYR A 1 134 ? -1.146 -8.814 -7.791 1.00 88.81 134 TYR A C 1
ATOM 998 O O . TYR A 1 134 ? -1.783 -7.933 -8.361 1.00 88.81 134 TYR A O 1
ATOM 1006 N N . GLY A 1 135 ? -0.084 -9.388 -8.365 1.00 86.94 135 GLY A N 1
ATOM 1007 C CA . GLY A 1 135 ? 0.369 -9.062 -9.725 1.00 86.94 135 GLY A CA 1
ATOM 1008 C C . GLY A 1 135 ? 0.890 -7.630 -9.905 1.00 86.94 135 GLY A C 1
ATOM 1009 O O . GLY A 1 135 ? 1.043 -7.178 -11.033 1.00 86.94 135 GLY A O 1
ATOM 1010 N N . ASN A 1 136 ? 1.132 -6.901 -8.815 1.00 94.81 136 ASN A N 1
ATOM 1011 C CA . ASN A 1 136 ? 1.661 -5.540 -8.843 1.00 94.81 136 ASN A CA 1
ATOM 1012 C C . ASN A 1 136 ? 3.195 -5.549 -8.905 1.00 94.81 136 ASN A C 1
ATOM 1014 O O . ASN A 1 136 ? 3.835 -6.496 -8.442 1.00 94.81 136 ASN A O 1
ATOM 1018 N N . PHE A 1 137 ? 3.786 -4.481 -9.439 1.00 94.12 137 PHE A N 1
ATOM 1019 C CA . PHE A 1 137 ? 5.232 -4.359 -9.607 1.00 94.12 137 PHE A CA 1
ATOM 1020 C C . PHE A 1 137 ? 5.753 -2.990 -9.158 1.00 94.12 137 PHE A C 1
ATOM 1022 O O . PHE A 1 137 ? 5.185 -1.951 -9.481 1.00 94.12 137 PHE A O 1
ATOM 1029 N N . ALA A 1 138 ? 6.871 -2.985 -8.441 1.00 94.12 138 ALA A N 1
ATOM 1030 C CA . ALA A 1 138 ? 7.603 -1.780 -8.077 1.00 94.12 138 ALA A CA 1
ATOM 1031 C C . ALA A 1 138 ? 9.053 -1.953 -8.536 1.00 94.12 138 ALA A C 1
ATOM 1033 O O . ALA A 1 138 ? 9.636 -3.010 -8.291 1.00 94.12 138 ALA A O 1
ATOM 1034 N N . GLU A 1 139 ? 9.629 -0.954 -9.205 1.00 95.94 139 GLU A N 1
ATOM 1035 C CA . GLU A 1 139 ? 11.009 -1.051 -9.705 1.00 95.94 139 GLU A CA 1
ATOM 1036 C C . GLU A 1 139 ? 12.043 -1.167 -8.576 1.00 95.94 139 GLU A C 1
ATOM 1038 O O . GLU A 1 139 ? 13.067 -1.819 -8.769 1.00 95.94 139 GLU A O 1
ATOM 1043 N N . ILE A 1 140 ? 11.754 -0.615 -7.389 1.00 93.44 140 ILE A N 1
ATOM 1044 C CA . ILE A 1 140 ? 12.654 -0.682 -6.234 1.00 93.44 140 ILE A CA 1
ATOM 1045 C C . ILE A 1 140 ? 12.215 -1.715 -5.193 1.00 93.44 140 ILE A C 1
ATOM 1047 O O . ILE A 1 140 ? 12.944 -2.671 -4.930 1.00 93.44 140 ILE A O 1
ATOM 1051 N N . ALA A 1 141 ? 11.067 -1.518 -4.534 1.00 86.88 141 ALA A N 1
ATOM 1052 C CA . ALA A 1 141 ? 10.610 -2.421 -3.475 1.00 86.88 141 ALA A CA 1
ATOM 1053 C C . ALA A 1 141 ? 9.120 -2.273 -3.141 1.00 86.88 141 ALA A C 1
ATOM 1055 O O . ALA A 1 141 ? 8.485 -1.249 -3.395 1.00 86.88 141 ALA A O 1
ATOM 1056 N N . GLY A 1 142 ? 8.578 -3.288 -2.464 1.00 87.94 142 GLY A N 1
ATOM 1057 C CA . GLY A 1 142 ? 7.175 -3.322 -2.055 1.00 87.94 142 GLY A CA 1
ATOM 1058 C C . GLY A 1 142 ? 6.261 -3.531 -3.255 1.00 87.94 142 GLY A C 1
ATOM 1059 O O . GLY A 1 142 ? 5.448 -2.671 -3.577 1.00 87.94 142 GLY A O 1
ATOM 1060 N N . GLN A 1 143 ? 6.407 -4.678 -3.925 1.00 87.69 143 GLN A N 1
ATOM 1061 C CA . GLN A 1 143 ? 5.794 -4.920 -5.237 1.00 87.69 143 GLN A CA 1
ATOM 1062 C C . GLN A 1 143 ? 4.289 -4.655 -5.228 1.00 87.69 143 GLN A C 1
ATOM 1064 O O . GLN A 1 143 ? 3.768 -4.049 -6.151 1.00 87.69 143 GLN A O 1
ATOM 1069 N N . SER A 1 144 ? 3.615 -5.019 -4.137 1.00 93.06 144 SER A N 1
ATOM 1070 C CA . SER A 1 144 ? 2.210 -4.686 -3.901 1.00 93.06 144 SER A CA 1
ATOM 1071 C C . SER A 1 144 ? 2.032 -3.517 -2.938 1.00 93.06 144 SER A C 1
ATOM 1073 O O . SER A 1 144 ? 1.386 -2.530 -3.283 1.00 93.06 144 SER A O 1
ATOM 1075 N N . LEU A 1 145 ? 2.618 -3.612 -1.747 1.00 94.81 145 LEU A N 1
ATOM 1076 C CA . LEU A 1 145 ? 2.492 -2.623 -0.686 1.00 94.81 145 LEU A CA 1
ATOM 1077 C C . LEU A 1 145 ? 3.887 -2.246 -0.190 1.00 94.81 145 LEU A C 1
ATOM 1079 O O . LEU A 1 145 ? 4.688 -3.123 0.143 1.00 94.81 145 LEU A O 1
ATOM 1083 N N . TYR A 1 146 ? 4.153 -0.948 -0.106 1.00 95.44 146 TYR A N 1
ATOM 1084 C CA . TYR A 1 146 ? 5.301 -0.405 0.606 1.00 95.44 146 TYR A CA 1
ATOM 1085 C C . TYR A 1 146 ? 4.817 0.507 1.729 1.00 95.44 146 TYR A C 1
ATOM 1087 O O . TYR A 1 146 ? 3.956 1.358 1.507 1.00 95.44 146 TYR A O 1
ATOM 1095 N N . VAL A 1 147 ? 5.370 0.319 2.927 1.00 95.06 147 VAL A N 1
ATOM 1096 C CA . VAL A 1 147 ? 4.980 1.055 4.135 1.00 95.06 147 VAL A CA 1
ATOM 1097 C C . VAL A 1 147 ? 6.225 1.647 4.772 1.00 95.06 147 VAL A C 1
ATOM 1099 O O . VAL A 1 147 ? 7.155 0.914 5.107 1.00 95.06 147 VAL A O 1
ATOM 1102 N N . ALA A 1 148 ? 6.227 2.963 4.959 1.00 92.69 148 ALA A N 1
ATOM 1103 C CA . ALA A 1 148 ? 7.262 3.703 5.666 1.00 92.69 148 ALA A CA 1
ATOM 1104 C C . ALA A 1 148 ? 6.664 4.370 6.911 1.00 92.69 148 ALA A C 1
ATOM 1106 O O . ALA A 1 148 ? 6.028 5.416 6.828 1.00 92.69 148 ALA A O 1
ATOM 1107 N N . MET A 1 149 ? 6.858 3.748 8.075 1.00 91.50 149 MET A N 1
ATOM 1108 C CA . MET A 1 149 ? 6.494 4.307 9.381 1.00 91.50 149 MET A CA 1
ATOM 1109 C C . MET A 1 149 ? 7.357 3.691 10.490 1.00 91.50 149 MET A C 1
ATOM 1111 O O . MET A 1 149 ? 8.027 2.681 10.275 1.00 91.50 149 MET A O 1
ATOM 1115 N N . THR A 1 150 ? 7.334 4.267 11.690 1.00 89.56 150 THR A N 1
ATOM 1116 C CA . THR A 1 150 ? 8.156 3.813 12.829 1.00 89.56 150 THR A CA 1
ATOM 1117 C C . THR A 1 150 ? 7.645 2.518 13.469 1.00 89.56 150 THR A C 1
ATOM 1119 O O . THR A 1 150 ? 8.442 1.708 13.934 1.00 89.56 150 THR A O 1
ATOM 1122 N N . LYS A 1 151 ? 6.324 2.294 13.460 1.00 89.56 151 LYS A N 1
ATOM 1123 C CA . LYS A 1 151 ? 5.629 1.218 14.195 1.00 89.56 151 LYS A CA 1
ATOM 1124 C C . LYS A 1 151 ? 5.212 0.016 13.338 1.00 89.56 151 LYS A C 1
ATOM 1126 O O . LYS A 1 151 ? 4.178 -0.608 13.574 1.00 89.56 151 LYS A O 1
ATOM 1131 N N . ILE A 1 152 ? 5.999 -0.302 12.302 1.00 86.19 152 ILE A N 1
ATOM 1132 C CA . ILE A 1 152 ? 5.688 -1.388 11.350 1.00 86.19 152 ILE A CA 1
ATOM 1133 C C . ILE A 1 152 ? 5.621 -2.747 12.050 1.00 86.19 152 ILE A C 1
ATOM 1135 O O . ILE A 1 152 ? 4.694 -3.513 11.794 1.00 86.19 152 ILE A O 1
ATOM 1139 N N . ALA A 1 153 ? 6.581 -3.059 12.926 1.00 82.25 153 ALA A N 1
ATOM 1140 C CA . ALA A 1 153 ? 6.635 -4.362 13.586 1.00 82.25 153 ALA A CA 1
ATOM 1141 C C . ALA A 1 153 ? 5.412 -4.579 14.488 1.00 82.25 153 ALA A C 1
ATOM 1143 O O . ALA A 1 153 ? 4.780 -5.631 14.424 1.00 82.25 153 ALA A O 1
ATOM 1144 N N . GLU A 1 154 ? 5.042 -3.565 15.269 1.00 87.88 154 GLU A N 1
ATOM 1145 C CA . GLU A 1 154 ? 3.892 -3.607 16.167 1.00 87.88 154 GLU A CA 1
ATOM 1146 C C . GLU A 1 154 ? 2.571 -3.695 15.390 1.00 87.88 154 GLU A C 1
ATOM 1148 O O . GLU A 1 154 ? 1.690 -4.486 15.739 1.00 87.88 154 GLU A O 1
ATOM 1153 N N . TRP A 1 155 ? 2.437 -2.952 14.288 1.00 88.94 155 TRP A N 1
ATOM 1154 C CA . TRP A 1 155 ? 1.256 -3.057 13.433 1.00 88.94 155 TRP A CA 1
ATOM 1155 C C . TRP A 1 155 ? 1.127 -4.445 12.794 1.00 88.94 155 TRP A C 1
ATOM 1157 O O . TRP A 1 155 ? 0.059 -5.052 12.869 1.00 88.94 155 TRP A O 1
ATOM 1167 N N . CYS A 1 156 ? 2.217 -5.009 12.267 1.00 83.75 156 CYS A N 1
ATOM 1168 C CA . CYS A 1 156 ? 2.234 -6.362 11.698 1.00 83.75 156 CYS A CA 1
ATOM 1169 C C . CYS A 1 156 ? 1.958 -7.471 12.728 1.00 83.75 156 CYS A C 1
ATOM 1171 O O . CYS A 1 156 ? 1.578 -8.577 12.346 1.00 83.75 156 CYS A O 1
ATOM 1173 N N . GLN A 1 157 ? 2.150 -7.202 14.020 1.00 83.69 157 GLN A 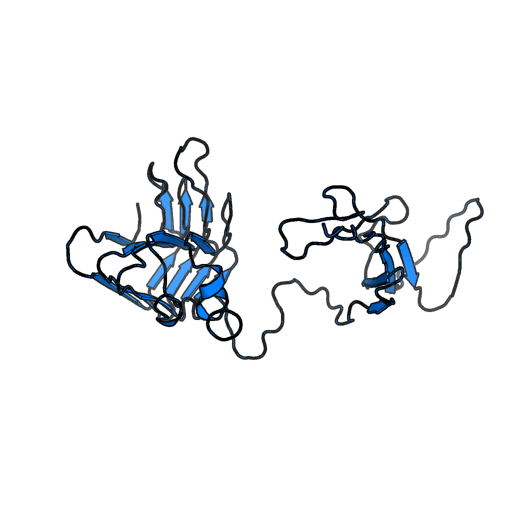N 1
ATOM 1174 C CA . GLN A 1 157 ? 1.839 -8.130 15.113 1.00 83.69 157 GLN A CA 1
ATOM 1175 C C . GLN A 1 157 ? 0.403 -7.985 15.635 1.00 83.69 157 GLN A C 1
ATOM 1177 O O . GLN A 1 157 ? -0.035 -8.785 16.459 1.00 83.69 157 GLN A O 1
ATOM 1182 N N . THR A 1 158 ? -0.341 -6.979 15.171 1.00 83.38 158 THR A N 1
ATOM 1183 C CA . THR A 1 158 ? -1.698 -6.704 15.647 1.00 83.38 158 THR A CA 1
ATOM 1184 C C . THR A 1 158 ? -2.715 -7.669 15.032 1.00 83.38 158 THR A C 1
ATOM 1186 O O . THR A 1 158 ? -2.654 -8.000 13.847 1.00 83.38 158 THR A O 1
ATOM 1189 N N . GLY A 1 159 ? -3.696 -8.088 15.837 1.00 83.75 159 GLY A N 1
ATOM 1190 C CA . GLY A 1 159 ? -4.721 -9.050 15.425 1.00 83.75 159 GLY A CA 1
ATOM 1191 C C . GLY A 1 159 ? -4.195 -10.483 15.366 1.00 83.75 159 GLY A C 1
ATOM 1192 O O . GLY A 1 159 ? -3.217 -10.830 16.027 1.00 83.75 159 GLY A O 1
ATOM 1193 N N . ILE A 1 160 ? -4.852 -11.334 14.579 1.00 78.81 160 ILE A N 1
ATOM 1194 C CA . ILE A 1 160 ? -4.413 -12.720 14.368 1.00 78.8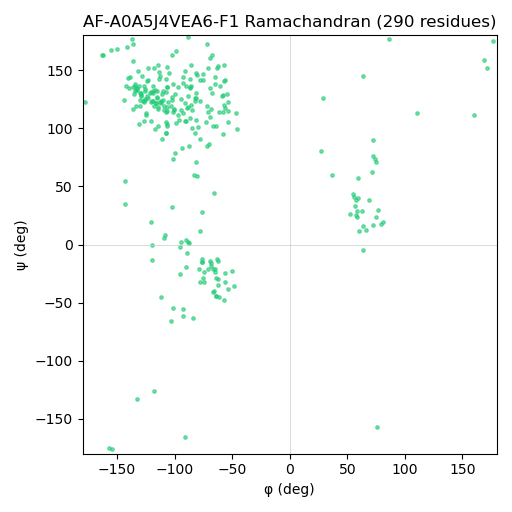1 160 ILE A CA 1
ATOM 1195 C C . ILE A 1 160 ? -3.519 -12.770 13.125 1.00 78.81 160 ILE A C 1
ATOM 1197 O O . ILE A 1 160 ? -3.985 -12.551 12.011 1.00 78.81 160 ILE A O 1
ATOM 1201 N N . LEU A 1 161 ? -2.228 -13.074 13.306 1.00 77.69 161 LEU A N 1
ATOM 1202 C CA . LEU A 1 161 ? -1.243 -13.203 12.217 1.00 77.69 161 LEU A CA 1
ATOM 1203 C C . LEU A 1 161 ? -1.076 -11.938 11.345 1.00 77.69 161 LEU A C 1
ATOM 1205 O O . LEU A 1 161 ? -0.722 -12.056 10.168 1.00 77.69 161 LEU A O 1
ATOM 1209 N N . GLY A 1 162 ? -1.298 -10.744 11.903 1.00 81.25 162 GLY A N 1
ATOM 1210 C CA . GLY A 1 162 ? -1.122 -9.473 11.190 1.00 81.25 162 GLY A CA 1
ATOM 1211 C C . GLY A 1 162 ? -2.247 -9.136 10.212 1.00 81.25 162 GLY A C 1
ATOM 1212 O O . GLY A 1 162 ? -1.993 -8.486 9.198 1.00 81.25 162 GLY A O 1
ATOM 1213 N N . GLU A 1 163 ? -3.473 -9.596 10.488 1.00 82.25 163 GLU A N 1
ATOM 1214 C CA . GLU A 1 163 ? -4.649 -9.452 9.612 1.00 82.25 163 GLU A CA 1
ATOM 1215 C C . GLU A 1 163 ? -4.873 -8.022 9.089 1.00 82.25 163 GLU A C 1
ATOM 1217 O O . GLU A 1 163 ? -5.243 -7.851 7.937 1.00 82.25 163 GLU A O 1
ATOM 1222 N N . TYR A 1 164 ? -4.589 -6.989 9.890 1.00 87.44 164 TYR A N 1
ATOM 1223 C CA . TYR A 1 164 ? -4.808 -5.586 9.507 1.00 87.44 164 TYR A CA 1
ATOM 1224 C C . TYR A 1 164 ? -3.787 -5.056 8.492 1.00 87.44 164 TYR A C 1
ATOM 1226 O O . TYR A 1 164 ? -4.074 -4.085 7.795 1.00 87.44 164 TYR A O 1
ATOM 1234 N N . ALA A 1 165 ? -2.600 -5.663 8.419 1.00 85.94 165 ALA A N 1
ATOM 1235 C CA . ALA A 1 165 ? -1.534 -5.261 7.501 1.00 85.94 165 ALA A CA 1
ATOM 1236 C C . ALA A 1 165 ? -1.540 -6.080 6.201 1.00 85.94 165 ALA A C 1
ATOM 1238 O O . ALA A 1 165 ? -1.045 -5.621 5.170 1.00 85.94 165 ALA A O 1
ATOM 1239 N N . LYS A 1 166 ? -2.085 -7.300 6.245 1.00 74.00 166 LYS A N 1
ATOM 1240 C CA . LYS A 1 166 ? -2.107 -8.226 5.112 1.00 74.00 166 LYS A CA 1
ATOM 1241 C C . LYS A 1 166 ? -3.375 -8.036 4.286 1.00 74.00 166 LYS A C 1
ATOM 1243 O O . LYS A 1 166 ? -4.478 -8.235 4.780 1.00 74.00 166 LYS A O 1
ATOM 1248 N N . GLY A 1 167 ? -3.206 -7.730 3.002 1.00 60.56 167 GLY A N 1
ATOM 1249 C CA . GLY A 1 167 ? -4.247 -8.024 2.017 1.00 60.56 167 GLY A CA 1
ATOM 1250 C C . GLY A 1 167 ? -4.369 -9.535 1.807 1.00 60.56 167 GLY A C 1
ATOM 1251 O O . GLY A 1 167 ? -3.440 -10.277 2.119 1.00 60.56 167 GLY A O 1
ATOM 1252 N N . ASN A 1 168 ? -5.501 -9.987 1.273 1.00 57.69 168 ASN A N 1
ATOM 1253 C CA . ASN A 1 168 ? -5.866 -11.393 1.079 1.00 57.69 168 ASN A CA 1
ATOM 1254 C C . ASN A 1 168 ? -5.995 -12.196 2.390 1.00 57.69 168 ASN A C 1
ATOM 1256 O O . ASN A 1 168 ? -5.770 -13.404 2.395 1.00 57.69 168 ASN A O 1
ATOM 1260 N N . TYR A 1 169 ? -6.355 -11.562 3.511 1.00 44.56 169 TYR A N 1
ATOM 1261 C CA . TYR A 1 169 ? -6.586 -12.294 4.757 1.00 44.56 169 TYR A CA 1
ATOM 1262 C C . TYR A 1 169 ? -7.891 -13.107 4.684 1.00 44.56 169 TYR A C 1
ATOM 1264 O O . TYR A 1 169 ? -8.974 -12.540 4.541 1.00 44.56 169 TYR A O 1
ATOM 1272 N N . SER A 1 170 ? -7.800 -14.435 4.811 1.00 48.97 170 SER A N 1
ATOM 1273 C CA . SER A 1 170 ? -8.954 -15.326 4.983 1.00 48.97 170 SER A CA 1
ATOM 1274 C C . SER A 1 170 ? -8.771 -16.198 6.229 1.00 48.97 170 SER A C 1
ATOM 1276 O O . SER A 1 170 ? -7.781 -16.917 6.348 1.00 48.97 170 SER A O 1
ATOM 1278 N N . ASP A 1 171 ? -9.739 -16.143 7.141 1.00 42.41 171 ASP A N 1
ATOM 1279 C CA . ASP A 1 171 ? -9.826 -16.900 8.402 1.00 42.41 171 ASP A CA 1
ATOM 1280 C C . ASP A 1 171 ? -10.050 -18.409 8.202 1.00 42.41 171 ASP A C 1
ATOM 1282 O O . ASP A 1 171 ? -9.787 -19.226 9.090 1.00 42.41 171 ASP A O 1
ATOM 1286 N N . ARG A 1 172 ? -10.502 -18.796 7.009 1.00 41.16 172 ARG A N 1
ATOM 1287 C CA . ARG A 1 172 ? -10.624 -20.181 6.572 1.00 41.16 172 ARG A CA 1
ATOM 1288 C C . ARG A 1 172 ? -9.234 -20.747 6.322 1.00 41.16 172 ARG A C 1
ATOM 1290 O O . ARG A 1 172 ? -8.785 -20.687 5.188 1.00 41.16 172 ARG A O 1
ATOM 1297 N N . SER A 1 173 ? -8.58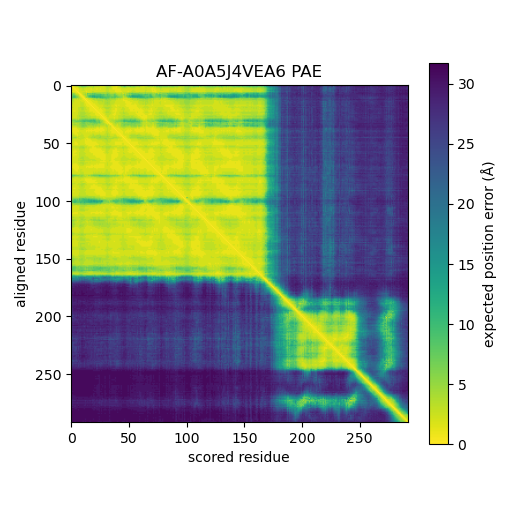2 -21.236 7.388 1.00 42.53 173 SER A N 1
ATOM 1298 C CA . SER A 1 173 ? -7.351 -22.045 7.370 1.00 42.53 173 SER A CA 1
ATOM 1299 C C . SER A 1 173 ? -6.522 -21.743 6.134 1.00 42.53 173 SER A C 1
ATOM 1301 O O . SER A 1 173 ? -6.674 -22.448 5.140 1.00 42.53 173 SER A O 1
ATOM 1303 N N . SER A 1 174 ? -5.764 -20.645 6.166 1.00 34.22 174 SER A N 1
ATOM 1304 C CA . SER A 1 174 ? -4.896 -20.245 5.065 1.00 34.22 174 SER A CA 1
ATOM 1305 C C . SER A 1 174 ? -4.116 -21.467 4.596 1.00 34.22 174 SER A C 1
ATOM 1307 O O . SER A 1 174 ? -3.125 -21.852 5.225 1.00 34.22 174 SER A O 1
ATOM 1309 N N . ASN A 1 175 ? -4.568 -22.102 3.515 1.00 37.19 175 ASN A N 1
ATOM 1310 C CA . ASN A 1 175 ? -3.657 -22.890 2.726 1.00 37.19 175 ASN A CA 1
ATOM 1311 C C . ASN A 1 175 ? -2.544 -21.907 2.386 1.00 37.19 175 ASN A C 1
ATOM 1313 O O . ASN A 1 175 ? -2.806 -20.759 2.018 1.00 37.19 175 ASN A O 1
ATOM 1317 N N . PHE A 1 176 ? -1.312 -22.323 2.631 1.00 35.84 176 PHE A N 1
ATOM 1318 C CA . PHE A 1 176 ? -0.091 -21.591 2.324 1.00 35.84 176 PHE A CA 1
ATOM 1319 C C . PHE A 1 176 ? 0.097 -21.448 0.795 1.00 35.84 176 PHE A C 1
ATOM 1321 O O . PHE A 1 176 ? 1.184 -21.648 0.266 1.00 35.84 176 PHE A O 1
ATOM 1328 N N . GLU A 1 177 ? -0.963 -21.108 0.067 1.00 41.25 177 GLU A N 1
ATOM 1329 C CA . GLU A 1 177 ? -1.003 -20.900 -1.374 1.00 41.25 177 GLU A CA 1
ATOM 1330 C C . GLU A 1 177 ? -0.494 -19.486 -1.681 1.00 41.25 177 GLU A C 1
ATOM 1332 O O . GLU A 1 177 ? -1.247 -18.580 -2.008 1.00 41.25 177 GLU A O 1
ATOM 1337 N N . ASP A 1 178 ? 0.814 -19.305 -1.506 1.00 35.75 178 ASP A N 1
ATOM 1338 C CA . ASP A 1 178 ? 1.611 -18.258 -2.167 1.00 35.75 178 ASP A CA 1
ATOM 1339 C C . ASP A 1 178 ? 3.013 -18.805 -2.515 1.00 35.75 178 ASP A C 1
ATOM 1341 O O . ASP A 1 178 ? 4.043 -18.127 -2.459 1.00 35.75 178 ASP A O 1
ATOM 1345 N N . ILE A 1 179 ? 3.043 -20.091 -2.860 1.00 31.62 179 ILE A N 1
ATOM 1346 C CA . ILE A 1 179 ? 4.106 -20.757 -3.604 1.00 31.62 179 ILE A CA 1
ATOM 1347 C C . ILE A 1 179 ? 3.356 -21.581 -4.650 1.00 31.62 179 ILE A C 1
ATOM 1349 O O . ILE A 1 179 ? 2.386 -22.254 -4.305 1.00 31.62 179 ILE A O 1
ATOM 1353 N N . GLU A 1 180 ? 3.756 -21.516 -5.919 1.00 33.16 180 GLU A N 1
ATOM 1354 C CA . GLU A 1 180 ? 3.353 -22.537 -6.887 1.00 33.16 180 GLU A CA 1
ATOM 1355 C C . GLU A 1 180 ? 3.846 -23.893 -6.351 1.00 33.16 180 GLU A C 1
ATOM 1357 O O . GLU A 1 180 ? 5.020 -24.234 -6.472 1.00 33.16 180 GLU A O 1
ATOM 1362 N N . GLU A 1 181 ? 2.972 -24.617 -5.648 1.00 39.72 181 GLU A N 1
ATOM 1363 C CA . GLU A 1 181 ? 3.241 -25.958 -5.143 1.00 39.72 181 GLU A CA 1
ATOM 1364 C C . GLU A 1 181 ? 3.312 -26.915 -6.335 1.00 39.72 181 GLU A C 1
ATOM 1366 O O . GLU A 1 181 ? 2.296 -27.288 -6.923 1.00 39.72 181 GLU A O 1
ATOM 1371 N N . ASP A 1 182 ? 4.506 -27.414 -6.639 1.00 38.50 182 ASP A N 1
ATOM 1372 C CA . ASP A 1 182 ? 4.707 -28.594 -7.482 1.00 38.50 182 ASP A CA 1
ATOM 1373 C C . ASP A 1 182 ? 4.396 -29.916 -6.735 1.00 38.50 182 ASP A C 1
ATOM 1375 O O . ASP A 1 182 ? 4.881 -30.998 -7.076 1.00 38.50 182 ASP A O 1
ATOM 1379 N N . GLY A 1 183 ? 3.497 -29.865 -5.743 1.00 38.81 183 GLY A N 1
ATOM 1380 C CA . GLY A 1 183 ? 2.779 -31.035 -5.238 1.00 38.81 183 GLY A CA 1
ATOM 1381 C C . GLY A 1 183 ? 3.630 -32.059 -4.481 1.00 38.81 183 GLY A C 1
ATOM 1382 O O . GLY A 1 183 ? 3.396 -33.275 -4.600 1.00 38.81 183 GLY A O 1
ATOM 1383 N N . SER A 1 184 ? 4.601 -31.611 -3.683 1.00 47.62 184 SER A N 1
ATOM 1384 C CA . SER A 1 184 ? 5.224 -32.457 -2.661 1.00 47.62 184 SER A CA 1
ATOM 1385 C C . SER A 1 184 ? 4.770 -32.043 -1.262 1.00 47.62 184 SER A C 1
ATOM 1387 O O . SER A 1 184 ? 5.342 -31.161 -0.636 1.00 47.62 184 SER A O 1
ATOM 1389 N N . SER A 1 185 ? 3.751 -32.734 -0.748 1.00 49.06 185 SER A N 1
ATOM 1390 C CA . SER A 1 185 ? 3.269 -32.617 0.634 1.00 49.06 185 SER A CA 1
ATOM 1391 C C . SER A 1 185 ? 4.150 -33.366 1.647 1.00 49.06 185 SER A C 1
ATOM 1393 O O . SER A 1 185 ? 3.712 -33.620 2.770 1.00 49.06 185 SER A O 1
ATOM 1395 N N . GLU A 1 186 ? 5.345 -33.818 1.250 1.00 52.09 186 GLU A N 1
ATOM 1396 C CA . GLU A 1 186 ? 6.256 -34.490 2.173 1.00 52.09 186 GLU A CA 1
ATOM 1397 C C . GLU A 1 186 ? 7.040 -33.461 2.993 1.00 52.09 186 GLU A C 1
ATOM 1399 O O . GLU A 1 186 ? 7.726 -32.616 2.413 1.00 52.09 186 GLU A O 1
ATOM 1404 N N . PRO A 1 187 ? 6.965 -33.521 4.336 1.00 47.53 187 PRO A N 1
ATOM 1405 C CA . PRO A 1 187 ? 7.739 -32.640 5.195 1.00 47.53 187 PRO A CA 1
ATOM 1406 C C . PRO A 1 187 ? 9.235 -32.776 4.907 1.00 47.53 187 PRO A C 1
ATOM 1408 O O . PRO A 1 187 ? 9.740 -33.888 4.740 1.00 47.53 187 PRO A O 1
ATOM 1411 N N . ILE A 1 188 ? 9.959 -31.655 4.931 1.00 55.25 188 ILE A N 1
ATOM 1412 C CA . ILE A 1 188 ? 11.424 -31.679 4.960 1.00 55.25 188 ILE A CA 1
ATOM 1413 C C . ILE A 1 188 ? 11.843 -32.462 6.206 1.00 55.25 188 ILE A C 1
ATOM 1415 O O . ILE A 1 188 ? 11.599 -32.036 7.338 1.00 55.25 188 ILE A O 1
ATOM 1419 N N . LEU A 1 189 ? 12.465 -33.622 6.002 1.00 50.53 189 LEU A N 1
ATOM 1420 C CA . LEU A 1 189 ? 12.949 -34.446 7.097 1.00 50.53 189 LEU A CA 1
ATOM 1421 C C . LEU A 1 189 ? 14.301 -33.891 7.554 1.00 50.53 189 LEU A C 1
ATOM 1423 O O . LEU A 1 189 ? 15.317 -34.038 6.869 1.00 50.53 189 LEU A O 1
ATOM 1427 N N . VAL A 1 190 ? 14.309 -33.251 8.721 1.00 55.47 190 VAL A N 1
ATOM 1428 C CA . VAL A 1 190 ? 15.537 -32.836 9.405 1.00 55.47 190 VAL A CA 1
ATOM 1429 C C . VAL A 1 190 ? 15.867 -33.896 10.448 1.00 55.47 190 VAL A C 1
ATOM 1431 O O . VAL A 1 190 ? 15.145 -34.055 11.431 1.00 55.47 190 VAL A O 1
ATOM 1434 N N . GLN A 1 191 ? 16.946 -34.642 10.228 1.00 53.59 191 GLN A N 1
ATOM 1435 C CA . GLN A 1 191 ? 17.463 -35.609 11.194 1.00 53.59 191 GLN A CA 1
ATOM 1436 C C . GLN A 1 191 ? 18.809 -35.120 11.728 1.00 53.59 191 GLN A C 1
ATOM 1438 O O . GLN A 1 191 ? 19.757 -34.911 10.969 1.00 53.59 191 GLN A O 1
ATOM 1443 N N . GLY A 1 192 ? 18.899 -34.945 13.044 1.00 50.50 192 GLY A N 1
ATOM 1444 C CA . GLY A 1 192 ? 20.153 -34.620 13.715 1.00 50.50 192 GLY A CA 1
ATOM 1445 C C . GLY A 1 192 ? 19.962 -34.264 15.186 1.00 50.50 192 GLY A C 1
ATOM 1446 O O . GLY A 1 192 ? 18.911 -33.768 15.586 1.00 50.50 192 GLY A O 1
ATOM 1447 N N . ASP A 1 193 ? 20.995 -34.510 15.989 1.00 54.34 193 ASP A N 1
ATOM 1448 C CA . ASP A 1 193 ? 21.135 -33.927 17.325 1.00 54.34 193 ASP A CA 1
ATOM 1449 C C . ASP A 1 193 ? 21.713 -32.504 17.159 1.00 54.34 193 ASP A C 1
ATOM 1451 O O . ASP A 1 193 ? 22.713 -32.362 16.451 1.00 54.34 193 ASP A O 1
ATOM 1455 N N . PRO A 1 194 ? 21.128 -31.450 17.770 1.00 54.56 194 PRO A N 1
ATOM 1456 C CA . PRO A 1 194 ? 21.654 -30.078 17.752 1.00 54.56 194 PRO A CA 1
ATOM 1457 C C . PRO A 1 194 ? 23.135 -29.928 18.126 1.00 54.56 194 PRO A C 1
ATOM 1459 O O . PRO A 1 194 ? 23.748 -28.926 17.768 1.00 54.56 194 PRO A O 1
ATOM 1462 N N . GLN A 1 195 ? 23.707 -30.890 18.857 1.00 54.72 195 GLN A N 1
ATOM 1463 C CA . GLN A 1 195 ? 25.126 -30.920 19.234 1.00 54.72 195 GLN A CA 1
ATOM 1464 C C . GLN A 1 195 ? 26.028 -31.595 18.186 1.00 54.72 195 GLN A C 1
ATOM 1466 O O . GLN A 1 195 ? 27.234 -31.723 18.391 1.00 54.72 195 GLN A O 1
ATOM 1471 N N . SER A 1 196 ? 25.458 -32.042 17.069 1.00 58.31 196 SER A N 1
ATOM 1472 C CA . SER A 1 196 ? 26.131 -32.821 16.035 1.00 58.31 196 SER A CA 1
ATOM 1473 C C . SER A 1 196 ? 25.765 -32.336 14.629 1.00 58.31 196 SER A C 1
ATOM 1475 O O . SER A 1 196 ? 24.959 -31.425 14.440 1.00 58.31 196 SER A O 1
ATOM 1477 N N . GLN A 1 197 ? 26.384 -32.949 13.625 1.00 55.84 197 GLN A N 1
ATOM 1478 C CA . GLN A 1 197 ? 26.092 -32.706 12.219 1.00 55.84 197 GLN A CA 1
ATOM 1479 C C . GLN A 1 197 ? 24.611 -32.992 11.916 1.00 55.84 197 GLN A C 1
ATOM 1481 O O . GLN A 1 197 ? 24.101 -34.065 12.238 1.00 55.84 197 GLN A O 1
ATOM 1486 N N . GLN A 1 198 ? 23.920 -32.039 11.286 1.00 60.78 198 GLN A N 1
ATOM 1487 C CA . GLN A 1 198 ? 22.512 -32.188 10.921 1.00 60.78 198 GLN A CA 1
ATOM 1488 C C . GLN A 1 198 ? 22.392 -32.532 9.441 1.00 60.78 198 GLN A C 1
ATOM 1490 O O . GLN A 1 198 ? 23.087 -31.964 8.602 1.00 60.78 198 GLN A O 1
ATOM 1495 N N . THR A 1 199 ? 21.499 -33.455 9.096 1.00 61.72 199 THR A N 1
ATOM 1496 C CA . THR A 1 199 ? 21.194 -33.760 7.695 1.00 61.72 199 THR A CA 1
ATOM 1497 C C . THR A 1 199 ? 19.780 -33.304 7.374 1.00 61.72 199 THR A C 1
ATOM 1499 O O . THR A 1 199 ? 18.821 -33.721 8.025 1.00 61.72 199 THR A O 1
ATOM 1502 N N . ALA A 1 200 ? 19.661 -32.452 6.357 1.00 63.69 200 ALA A N 1
ATOM 1503 C CA . ALA A 1 200 ? 18.394 -32.029 5.781 1.00 63.69 200 ALA A CA 1
ATOM 1504 C C . ALA A 1 200 ? 18.263 -32.650 4.387 1.00 63.69 200 ALA A C 1
ATOM 1506 O O . ALA A 1 200 ? 19.141 -32.489 3.536 1.00 63.69 200 ALA A O 1
ATOM 1507 N N . SER A 1 201 ? 17.176 -33.388 4.161 1.00 64.81 201 SER A N 1
ATOM 1508 C CA . SER A 1 201 ? 16.896 -34.030 2.871 1.00 64.81 201 SER A CA 1
ATOM 1509 C C . SER A 1 201 ? 15.539 -33.583 2.339 1.00 64.81 201 SER A C 1
ATOM 1511 O O . SER A 1 201 ? 14.589 -33.453 3.111 1.00 64.81 201 SER A O 1
ATOM 1513 N N . PHE A 1 202 ? 15.439 -33.377 1.028 1.00 65.69 202 PHE A N 1
ATOM 1514 C CA . PHE A 1 202 ? 14.182 -33.082 0.342 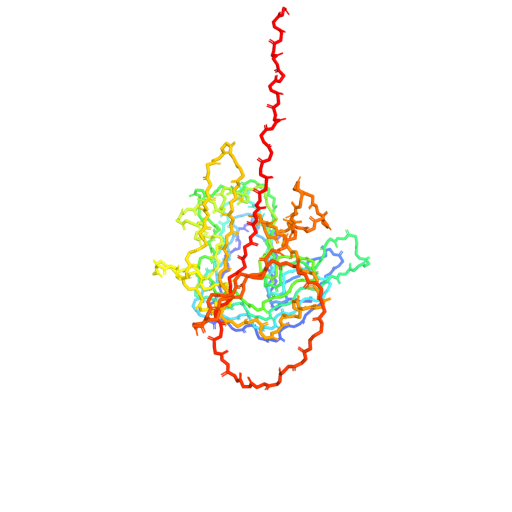1.00 65.69 202 PHE A CA 1
ATOM 1515 C C . PHE A 1 202 ? 14.058 -33.936 -0.924 1.00 65.69 202 PHE A C 1
ATOM 1517 O O . PHE A 1 202 ? 15.030 -34.171 -1.638 1.00 65.69 202 PHE A O 1
ATOM 1524 N N . GLY A 1 203 ? 12.861 -34.462 -1.178 1.00 66.12 203 GLY A N 1
ATOM 1525 C CA . GLY A 1 203 ? 12.580 -35.299 -2.344 1.00 66.12 203 GLY A CA 1
ATOM 1526 C C . GLY A 1 203 ? 11.952 -34.491 -3.473 1.00 66.12 203 GLY A C 1
ATOM 1527 O O . GLY A 1 203 ? 11.024 -33.725 -3.229 1.00 66.12 203 GLY A O 1
ATOM 1528 N N . VAL A 1 204 ? 12.414 -34.704 -4.705 1.00 65.94 204 VAL A N 1
ATOM 1529 C CA . VAL A 1 204 ? 11.856 -34.088 -5.916 1.00 65.94 204 VAL A CA 1
ATOM 1530 C C . VAL A 1 204 ? 11.393 -35.195 -6.867 1.00 65.94 204 VAL A C 1
ATOM 1532 O O . VAL A 1 204 ? 12.111 -36.165 -7.119 1.00 65.94 204 VAL A O 1
ATOM 1535 N N . LYS A 1 205 ? 10.155 -35.082 -7.365 1.00 57.53 205 LYS A N 1
ATOM 1536 C CA . LYS A 1 205 ? 9.522 -36.113 -8.212 1.00 57.53 205 LYS A CA 1
ATOM 1537 C C . LYS A 1 205 ? 10.004 -36.083 -9.662 1.00 57.53 205 LYS A C 1
ATOM 1539 O O . LYS A 1 205 ? 10.048 -37.132 -10.291 1.00 57.53 205 LYS A O 1
ATOM 1544 N N . ASP A 1 206 ? 10.346 -34.909 -10.183 1.00 64.62 206 ASP A N 1
ATOM 1545 C CA . ASP A 1 206 ? 10.877 -34.741 -11.534 1.00 64.62 206 ASP A CA 1
ATOM 1546 C C . ASP A 1 206 ? 12.100 -33.823 -11.497 1.00 64.62 206 ASP A C 1
ATOM 1548 O O . ASP A 1 206 ? 12.029 -32.666 -11.084 1.00 64.62 206 ASP A O 1
ATOM 1552 N N . VAL A 1 207 ? 13.239 -34.363 -11.920 1.00 67.38 207 VAL A N 1
ATOM 1553 C CA . VAL A 1 207 ? 14.498 -33.620 -12.039 1.00 67.38 207 VAL A CA 1
ATOM 1554 C C . VAL A 1 207 ? 15.032 -33.626 -13.469 1.00 67.38 207 VAL A C 1
ATOM 1556 O O . VAL A 1 207 ? 16.220 -33.404 -13.677 1.00 67.38 207 VAL A O 1
ATOM 1559 N N . SER A 1 208 ? 14.190 -33.916 -14.464 1.00 71.50 208 SER A N 1
ATOM 1560 C CA . SER A 1 208 ? 14.576 -33.911 -15.884 1.00 71.50 208 SER A CA 1
ATOM 1561 C C . SER A 1 208 ? 15.169 -32.568 -16.336 1.00 71.50 208 SER A C 1
ATOM 1563 O O . SER A 1 208 ? 15.982 -32.523 -17.255 1.00 71.50 208 SER A O 1
ATOM 1565 N N . TRP A 1 209 ? 14.816 -31.485 -15.642 1.00 72.75 209 TRP A N 1
ATOM 1566 C CA . TRP A 1 209 ? 15.354 -30.138 -15.829 1.00 72.75 209 TRP A CA 1
ATOM 1567 C C . TRP A 1 209 ? 16.769 -29.934 -15.252 1.00 72.75 209 TRP A C 1
ATOM 1569 O O . TRP A 1 209 ? 17.426 -28.942 -15.575 1.00 72.75 209 TRP A O 1
ATOM 1579 N N . MET A 1 210 ? 17.250 -30.836 -14.392 1.00 73.88 210 MET A N 1
ATOM 1580 C CA . MET A 1 210 ? 18.516 -30.707 -13.673 1.00 73.88 210 MET A CA 1
ATOM 1581 C C . MET A 1 210 ? 19.613 -31.538 -14.355 1.00 73.88 210 MET A C 1
ATOM 1583 O O . MET A 1 210 ? 19.567 -32.765 -14.372 1.00 73.88 210 MET A O 1
ATOM 1587 N N . ASP A 1 211 ? 20.647 -30.877 -14.873 1.00 80.00 211 ASP A N 1
ATOM 1588 C CA . ASP A 1 211 ? 21.815 -31.505 -15.507 1.00 80.00 211 ASP A CA 1
ATOM 1589 C C . ASP A 1 211 ? 22.852 -31.935 -14.456 1.00 80.00 211 ASP A C 1
ATOM 1591 O O . ASP A 1 211 ? 23.989 -31.464 -14.418 1.00 80.00 211 ASP A O 1
ATOM 1595 N N . TYR A 1 212 ? 22.437 -32.811 -13.544 1.00 76.12 212 TYR A N 1
ATOM 1596 C CA . TYR A 1 212 ? 23.261 -33.250 -12.413 1.00 76.12 212 TYR A CA 1
ATOM 1597 C C . TYR A 1 212 ? 24.469 -34.108 -12.819 1.00 76.12 212 TYR A C 1
ATOM 1599 O O . TYR A 1 212 ? 25.382 -34.287 -12.019 1.00 76.12 212 TYR A O 1
ATOM 1607 N N . ASN A 1 213 ? 24.492 -34.636 -14.048 1.00 73.44 213 ASN A N 1
ATOM 1608 C CA . ASN A 1 213 ? 25.626 -35.407 -14.564 1.00 73.44 213 ASN A CA 1
ATOM 1609 C C . ASN A 1 213 ? 26.815 -34.513 -14.937 1.00 73.44 213 ASN A C 1
ATOM 1611 O O . ASN A 1 213 ? 27.955 -34.965 -14.876 1.00 73.44 213 ASN A O 1
ATOM 1615 N N . ASN A 1 214 ? 26.556 -33.262 -15.333 1.00 80.56 214 ASN A N 1
ATOM 1616 C CA . ASN A 1 214 ? 27.593 -32.352 -15.821 1.00 80.56 214 ASN A CA 1
ATOM 1617 C C . ASN A 1 214 ? 27.738 -31.081 -14.974 1.00 80.56 214 ASN A C 1
ATOM 1619 O O . ASN A 1 214 ? 28.712 -30.346 -15.145 1.00 80.56 214 ASN A O 1
ATOM 1623 N N . LYS A 1 215 ? 26.784 -30.788 -14.081 1.00 78.38 215 LYS A N 1
ATOM 1624 C CA . LYS A 1 215 ? 26.775 -29.569 -13.266 1.00 78.38 215 LYS A CA 1
ATOM 1625 C C . LYS A 1 215 ? 26.699 -29.880 -11.781 1.00 78.38 215 LYS A C 1
ATOM 1627 O O . LYS A 1 215 ? 25.945 -30.741 -11.336 1.00 78.38 215 LYS A O 1
ATOM 1632 N N . HIS A 1 216 ? 27.450 -29.098 -11.014 1.00 77.25 216 HIS A N 1
ATOM 1633 C CA . HIS A 1 216 ? 27.357 -29.078 -9.563 1.00 77.25 216 HIS A CA 1
ATOM 1634 C C . HIS A 1 216 ? 26.275 -28.095 -9.132 1.00 77.25 216 HIS A C 1
ATOM 1636 O O . HIS A 1 216 ? 26.213 -26.968 -9.627 1.00 77.25 216 HIS A O 1
ATOM 1642 N N . TYR A 1 217 ? 25.451 -28.524 -8.184 1.00 78.88 217 TYR A N 1
ATOM 1643 C CA . TYR A 1 217 ? 24.382 -27.718 -7.617 1.00 78.88 217 TYR A CA 1
ATOM 1644 C C . TYR A 1 217 ? 24.688 -27.404 -6.154 1.00 78.88 217 TYR A C 1
ATOM 1646 O O . TYR A 1 217 ? 25.271 -28.220 -5.437 1.00 78.88 217 TYR A O 1
ATOM 1654 N N . GLY A 1 218 ? 24.290 -26.212 -5.718 1.00 80.31 218 GLY A N 1
ATOM 1655 C CA . GLY A 1 218 ? 24.398 -25.774 -4.333 1.00 80.31 218 GLY A CA 1
ATOM 1656 C C . GLY A 1 218 ? 23.121 -25.081 -3.871 1.00 80.31 218 GLY A C 1
ATOM 1657 O O . GLY A 1 218 ? 22.340 -24.600 -4.689 1.00 80.31 218 GLY A O 1
ATOM 1658 N N . ILE A 1 219 ? 22.911 -25.047 -2.558 1.00 80.50 219 ILE A N 1
ATOM 1659 C CA . ILE A 1 219 ? 21.744 -24.456 -1.908 1.00 80.50 219 ILE A CA 1
ATOM 1660 C C . ILE A 1 219 ? 22.139 -23.233 -1.080 1.00 80.50 219 ILE A C 1
ATOM 1662 O O . ILE A 1 219 ? 23.182 -23.208 -0.420 1.00 80.50 219 ILE A O 1
ATOM 1666 N N . PHE A 1 220 ? 21.267 -22.227 -1.102 1.00 80.25 220 PHE A N 1
ATOM 1667 C CA . PHE A 1 220 ? 21.271 -21.119 -0.158 1.00 80.25 220 PHE A CA 1
ATOM 1668 C C . PHE A 1 220 ? 20.012 -21.174 0.704 1.00 80.25 220 PHE A C 1
ATOM 1670 O O . PHE A 1 220 ? 18.948 -21.588 0.247 1.00 80.25 220 PHE A O 1
ATOM 1677 N N . ILE A 1 221 ? 20.129 -20.717 1.944 1.00 76.88 221 ILE A N 1
ATOM 1678 C CA . ILE A 1 221 ? 19.048 -20.668 2.922 1.00 76.88 221 ILE A CA 1
ATOM 1679 C C . ILE A 1 221 ? 18.824 -19.208 3.313 1.00 76.88 221 ILE A C 1
ATOM 1681 O O . ILE A 1 221 ? 19.775 -18.456 3.541 1.00 76.88 221 ILE A O 1
ATOM 1685 N N . SER A 1 222 ? 17.555 -18.812 3.393 1.00 76.94 222 SER A N 1
ATOM 1686 C CA . SER A 1 222 ? 17.131 -17.492 3.852 1.00 76.94 222 SER A CA 1
ATOM 1687 C C . SER A 1 222 ? 15.983 -17.634 4.845 1.00 76.94 222 SER A C 1
ATOM 1689 O O . SER A 1 222 ? 15.036 -18.382 4.607 1.00 76.94 222 SER A O 1
ATOM 1691 N N . ASN A 1 223 ? 16.065 -16.908 5.955 1.00 65.69 223 ASN A N 1
ATOM 1692 C CA . ASN A 1 223 ? 14.980 -16.780 6.931 1.00 65.69 223 ASN A CA 1
ATOM 1693 C C . ASN A 1 223 ? 14.048 -15.592 6.629 1.00 65.69 223 ASN A C 1
ATOM 1695 O O . ASN A 1 223 ? 12.929 -15.559 7.133 1.00 65.69 223 ASN A O 1
ATOM 1699 N N . ASP A 1 224 ? 14.499 -14.626 5.825 1.00 62.38 224 ASP A N 1
ATOM 1700 C CA . ASP A 1 224 ? 13.820 -13.351 5.567 1.00 62.38 224 ASP A CA 1
ATOM 1701 C C . ASP A 1 224 ? 13.465 -13.128 4.084 1.00 62.38 224 ASP A C 1
ATOM 1703 O O . ASP A 1 224 ? 12.872 -12.105 3.738 1.00 62.38 224 ASP A O 1
ATOM 1707 N N . ARG A 1 225 ? 13.805 -14.089 3.211 1.00 63.59 225 ARG A N 1
ATOM 1708 C CA . ARG A 1 225 ? 13.666 -14.048 1.742 1.00 63.59 225 ARG A CA 1
ATOM 1709 C C . ARG A 1 225 ? 14.437 -12.911 1.060 1.00 63.59 225 ARG A C 1
ATOM 1711 O O . ARG A 1 225 ? 14.212 -12.653 -0.119 1.00 63.59 225 ARG A O 1
ATOM 1718 N N . ARG A 1 226 ? 15.323 -12.219 1.779 1.00 65.19 226 ARG A N 1
ATOM 1719 C CA . ARG A 1 226 ? 16.134 -11.107 1.261 1.00 65.19 226 ARG A CA 1
ATOM 1720 C C . ARG A 1 226 ? 17.600 -11.485 1.205 1.00 65.19 226 ARG A C 1
ATOM 1722 O O . ARG A 1 226 ? 18.257 -11.226 0.203 1.00 65.19 226 ARG A O 1
ATOM 1729 N N . ILE A 1 227 ? 18.102 -12.101 2.270 1.00 66.81 227 ILE A N 1
ATOM 1730 C CA . ILE A 1 227 ? 19.498 -12.500 2.388 1.00 66.81 227 ILE A CA 1
ATOM 1731 C C . ILE A 1 227 ? 19.572 -14.018 2.301 1.00 66.81 227 ILE A C 1
ATOM 1733 O O . ILE A 1 227 ? 19.059 -14.736 3.158 1.00 66.81 227 ILE A O 1
ATOM 1737 N N . PHE A 1 228 ? 20.222 -14.498 1.249 1.00 80.19 228 PHE A N 1
ATOM 1738 C CA . PHE A 1 228 ? 20.446 -15.912 0.990 1.00 80.19 228 PHE A CA 1
ATOM 1739 C C . PHE A 1 228 ? 21.883 -16.257 1.371 1.00 80.19 228 PHE A C 1
ATOM 1741 O O . PHE A 1 228 ? 22.827 -15.617 0.913 1.00 80.19 228 PHE A O 1
ATOM 1748 N N . THR A 1 229 ? 22.050 -17.245 2.246 1.00 79.50 229 THR A N 1
ATOM 1749 C CA . THR A 1 229 ? 23.357 -17.619 2.802 1.00 79.50 229 THR A CA 1
ATOM 1750 C C . THR A 1 229 ? 23.626 -19.107 2.643 1.00 79.50 229 THR A C 1
ATOM 1752 O O . THR A 1 229 ? 22.702 -19.915 2.688 1.00 79.50 229 THR A O 1
ATOM 1755 N N . GLY A 1 230 ? 24.884 -19.472 2.407 1.00 80.19 230 GLY A N 1
ATOM 1756 C CA . GLY A 1 230 ? 25.318 -20.857 2.244 1.00 80.19 230 GLY A CA 1
ATOM 1757 C C . GLY A 1 230 ? 26.317 -21.262 3.328 1.00 80.19 230 GLY A C 1
ATOM 1758 O O . GLY A 1 230 ? 26.038 -21.138 4.522 1.00 80.19 230 GLY A O 1
ATOM 1759 N N . VAL A 1 231 ? 27.487 -21.764 2.933 1.00 73.38 231 VAL A N 1
ATOM 1760 C CA . VAL A 1 231 ? 28.539 -22.263 3.827 1.00 73.38 231 VAL A CA 1
ATOM 1761 C C . VAL A 1 231 ? 28.909 -21.207 4.875 1.00 73.38 231 VAL A C 1
ATOM 1763 O O . VAL A 1 231 ? 29.279 -20.075 4.564 1.00 73.38 231 VAL A O 1
ATOM 1766 N N . GLY A 1 232 ? 28.785 -21.577 6.154 1.00 71.31 232 GLY A N 1
ATOM 1767 C CA . GLY A 1 232 ? 29.128 -20.704 7.280 1.00 71.31 232 GLY A CA 1
ATOM 1768 C C . GLY A 1 232 ? 28.274 -19.435 7.406 1.00 71.31 232 GLY A C 1
ATOM 1769 O O . GLY A 1 232 ? 28.689 -18.515 8.106 1.00 71.31 232 GLY A O 1
ATOM 1770 N N . GLY A 1 233 ? 27.115 -19.364 6.738 1.00 72.50 233 GLY A N 1
ATOM 1771 C CA . GLY A 1 233 ? 26.229 -18.197 6.778 1.00 72.50 233 GLY A CA 1
ATOM 1772 C C . GLY A 1 233 ? 26.665 -17.036 5.877 1.00 72.50 233 GLY A C 1
ATOM 1773 O O . GLY A 1 233 ? 26.204 -15.913 6.066 1.00 72.50 233 GLY A O 1
ATOM 1774 N N . LYS A 1 234 ? 27.550 -17.272 4.902 1.00 72.75 234 LYS A N 1
ATOM 1775 C CA . LYS A 1 234 ? 27.998 -16.237 3.960 1.00 72.75 234 LYS A CA 1
ATOM 1776 C C . LYS A 1 234 ? 27.128 -16.179 2.706 1.00 72.75 234 LYS A C 1
ATOM 1778 O O . LYS A 1 234 ? 26.607 -17.201 2.258 1.00 72.75 234 LYS A O 1
ATOM 1783 N N . GLN A 1 235 ? 27.010 -14.985 2.130 1.00 77.81 235 GLN A N 1
ATOM 1784 C CA . GLN A 1 235 ? 26.451 -14.787 0.789 1.00 77.81 235 GLN A CA 1
ATOM 1785 C C . GLN A 1 235 ? 27.441 -15.317 -0.265 1.00 77.81 235 GLN A C 1
ATOM 1787 O O . GLN A 1 235 ? 28.639 -15.384 0.002 1.00 77.81 235 GLN A O 1
ATOM 1792 N N . ASP A 1 236 ? 26.934 -15.745 -1.421 1.00 76.06 236 ASP A N 1
ATOM 1793 C CA . ASP A 1 236 ? 27.693 -16.255 -2.581 1.00 76.06 236 ASP A CA 1
ATOM 1794 C C . ASP A 1 236 ? 28.515 -17.549 -2.390 1.00 76.06 236 ASP A C 1
ATOM 1796 O O . ASP A 1 236 ? 29.029 -18.105 -3.359 1.00 76.06 236 ASP A O 1
ATOM 1800 N N . GLU A 1 237 ? 28.587 -18.108 -1.181 1.00 78.81 237 GLU A N 1
ATOM 1801 C CA . GLU A 1 237 ? 29.223 -19.407 -0.911 1.00 78.81 237 GLU A CA 1
ATOM 1802 C C . GLU A 1 237 ? 28.162 -20.516 -0.763 1.00 78.81 237 GLU A C 1
ATOM 1804 O O . GLU A 1 237 ? 27.883 -20.955 0.347 1.00 78.81 237 GLU A O 1
ATOM 1809 N N . ALA A 1 238 ? 27.530 -20.964 -1.857 1.00 78.94 238 ALA A N 1
ATOM 1810 C CA . ALA A 1 238 ? 26.463 -21.981 -1.813 1.00 78.94 238 ALA A CA 1
ATOM 1811 C C . ALA A 1 238 ? 26.906 -23.289 -1.126 1.00 78.94 238 ALA A C 1
ATOM 1813 O O . ALA A 1 238 ? 28.025 -23.762 -1.335 1.00 78.94 238 ALA A O 1
ATOM 1814 N N . TYR A 1 239 ? 26.018 -23.916 -0.344 1.00 78.25 239 TYR A N 1
ATOM 1815 C CA . TYR A 1 239 ? 26.302 -25.227 0.246 1.00 78.25 239 TYR A CA 1
ATOM 1816 C C . TYR A 1 239 ? 26.113 -26.329 -0.807 1.00 78.25 239 TYR A C 1
ATOM 1818 O O . TYR A 1 239 ? 25.026 -26.407 -1.377 1.00 78.25 239 TYR A O 1
ATOM 1826 N N . PRO A 1 240 ? 27.109 -27.181 -1.102 1.00 79.31 240 PRO A N 1
ATOM 1827 C CA . PRO A 1 240 ? 26.986 -28.177 -2.166 1.00 79.31 240 PRO A CA 1
ATOM 1828 C C . PRO A 1 240 ? 25.902 -29.219 -1.847 1.00 79.31 240 PRO A C 1
ATOM 1830 O O . PRO A 1 240 ? 25.797 -29.692 -0.714 1.00 79.31 240 PRO A O 1
ATOM 1833 N N . LEU A 1 241 ? 25.099 -29.577 -2.852 1.00 77.50 241 LEU A N 1
ATOM 1834 C CA . LEU A 1 241 ? 24.062 -30.606 -2.746 1.00 77.50 241 LEU A CA 1
ATOM 1835 C C . LEU A 1 241 ? 24.617 -31.988 -3.109 1.00 77.50 241 LEU A C 1
ATOM 1837 O O . LEU A 1 241 ? 25.306 -32.140 -4.118 1.00 77.50 241 LEU A O 1
ATOM 1841 N N . GLU A 1 242 ? 24.260 -33.005 -2.322 1.00 75.44 242 GLU A N 1
ATOM 1842 C CA . GLU A 1 242 ? 24.451 -34.412 -2.673 1.00 75.44 242 GLU A CA 1
ATOM 1843 C C . GLU A 1 242 ? 23.159 -34.948 -3.309 1.00 75.44 242 GLU A C 1
ATOM 1845 O O . GLU A 1 242 ? 22.063 -34.841 -2.752 1.00 75.44 242 GLU A O 1
ATOM 1850 N N . ILE A 1 243 ? 23.268 -35.505 -4.515 1.00 72.81 243 ILE A N 1
ATOM 1851 C CA . ILE A 1 243 ? 22.114 -35.924 -5.316 1.00 72.81 243 ILE A CA 1
ATOM 1852 C C . ILE A 1 243 ? 22.043 -37.448 -5.301 1.00 72.81 243 ILE A C 1
ATOM 1854 O O . ILE A 1 243 ? 22.930 -38.108 -5.837 1.00 72.81 243 ILE A O 1
ATOM 1858 N N . ILE A 1 244 ? 20.984 -38.005 -4.707 1.00 72.56 244 ILE A N 1
ATOM 1859 C CA . ILE A 1 244 ? 20.733 -39.449 -4.678 1.00 72.56 244 ILE A CA 1
ATOM 1860 C C . ILE A 1 244 ? 19.520 -39.755 -5.557 1.00 72.56 244 ILE A C 1
ATOM 1862 O O . ILE A 1 244 ? 18.463 -39.132 -5.452 1.00 72.56 244 ILE A O 1
ATOM 1866 N N . ILE A 1 245 ? 19.677 -40.720 -6.454 1.00 67.19 245 ILE A N 1
ATOM 1867 C CA . ILE A 1 245 ? 18.640 -41.143 -7.392 1.00 67.19 245 ILE A CA 1
ATOM 1868 C C . ILE A 1 245 ? 18.007 -42.421 -6.843 1.00 67.19 245 ILE A C 1
ATOM 1870 O O . ILE A 1 245 ? 18.710 -43.419 -6.715 1.00 67.19 245 ILE A O 1
ATOM 1874 N N . ASP A 1 246 ? 16.716 -42.382 -6.505 1.00 60.38 246 ASP A N 1
ATOM 1875 C CA . ASP A 1 246 ? 15.963 -43.579 -6.122 1.00 60.38 246 ASP A CA 1
ATOM 1876 C C . ASP A 1 246 ? 15.170 -44.057 -7.351 1.00 60.38 246 ASP A C 1
ATOM 1878 O O . ASP A 1 246 ? 14.206 -43.428 -7.802 1.00 60.38 246 ASP A O 1
ATOM 1882 N N . GLU A 1 247 ? 15.652 -45.125 -7.983 1.00 54.91 247 GLU A N 1
ATOM 1883 C CA . GLU A 1 247 ? 14.931 -45.805 -9.058 1.00 54.91 247 GLU A CA 1
ATOM 1884 C C . GLU A 1 247 ? 14.156 -46.961 -8.431 1.00 54.91 247 GLU A C 1
ATOM 1886 O O . GLU A 1 247 ? 14.755 -47.893 -7.885 1.00 54.91 247 GLU A O 1
ATOM 1891 N N . ASP A 1 248 ? 12.821 -46.892 -8.495 1.00 46.00 248 ASP A N 1
ATOM 1892 C CA . ASP A 1 248 ? 11.950 -47.975 -8.046 1.00 46.00 248 ASP A CA 1
ATOM 1893 C C . ASP A 1 248 ? 12.370 -49.283 -8.750 1.00 46.00 248 ASP A C 1
ATOM 1895 O O . ASP A 1 248 ? 12.102 -49.498 -9.933 1.00 46.00 248 ASP A O 1
ATOM 1899 N N . ASN A 1 249 ? 13.024 -50.149 -7.966 1.00 37.16 249 ASN A N 1
ATOM 1900 C CA . ASN A 1 249 ? 13.711 -51.400 -8.312 1.00 37.16 249 ASN A CA 1
ATOM 1901 C C . ASN A 1 249 ? 15.066 -51.268 -9.037 1.00 37.16 249 ASN A C 1
ATOM 1903 O O . ASN A 1 249 ? 15.180 -51.643 -10.197 1.00 37.16 249 ASN A O 1
ATOM 1907 N N . VAL A 1 250 ? 16.120 -50.869 -8.316 1.00 35.81 250 VAL A N 1
ATOM 1908 C CA . VAL A 1 250 ? 17.308 -51.687 -7.958 1.00 35.81 250 VAL A CA 1
ATOM 1909 C C . VAL A 1 250 ? 18.220 -50.810 -7.089 1.00 35.81 250 VAL A C 1
ATOM 1911 O O . VAL A 1 250 ? 18.685 -49.763 -7.523 1.00 35.81 250 VAL A O 1
ATOM 1914 N N . VAL A 1 251 ? 18.543 -51.253 -5.869 1.00 36.19 251 VAL A N 1
ATOM 1915 C CA . VAL A 1 251 ? 19.591 -50.616 -5.055 1.00 36.19 251 VAL A CA 1
ATOM 1916 C C . VAL A 1 251 ? 20.940 -50.829 -5.747 1.00 36.19 251 VAL A C 1
ATOM 1918 O O . VAL A 1 251 ? 21.527 -51.905 -5.643 1.00 36.19 251 VAL A O 1
ATOM 1921 N N . GLN A 1 252 ? 21.456 -49.809 -6.433 1.00 33.50 252 GLN A N 1
ATOM 1922 C CA . GLN A 1 252 ? 22.881 -49.709 -6.743 1.00 33.50 252 GLN A CA 1
ATOM 1923 C C . GLN A 1 252 ? 23.506 -48.629 -5.861 1.00 33.50 252 GLN A C 1
ATOM 1925 O O . GLN A 1 252 ? 23.401 -47.436 -6.126 1.00 33.50 252 GLN A O 1
ATOM 1930 N N . GLN A 1 253 ? 24.201 -49.054 -4.805 1.00 33.62 253 GLN A N 1
ATOM 1931 C CA . GLN A 1 253 ? 25.243 -48.222 -4.210 1.00 33.62 253 GLN A CA 1
ATOM 1932 C C . GLN A 1 253 ? 26.437 -48.228 -5.169 1.00 33.62 253 GLN A C 1
ATOM 1934 O O . GLN A 1 253 ? 27.148 -49.228 -5.258 1.00 33.62 253 GLN A O 1
ATOM 1939 N N . GLN A 1 254 ? 26.663 -47.134 -5.895 1.00 34.34 254 GLN A N 1
ATOM 1940 C CA . GLN A 1 254 ? 27.905 -46.951 -6.643 1.00 34.34 254 GLN A CA 1
ATOM 1941 C C . GLN A 1 254 ? 28.936 -46.226 -5.779 1.00 34.34 254 GLN A C 1
ATOM 1943 O O . GLN A 1 254 ? 28.861 -45.026 -5.528 1.00 34.34 254 GLN A O 1
ATOM 1948 N N . GLN A 1 255 ? 29.926 -46.996 -5.333 1.00 28.95 255 GLN A N 1
ATOM 1949 C CA . GLN A 1 255 ? 31.217 -46.494 -4.890 1.00 28.95 255 GLN A CA 1
ATOM 1950 C C . GLN A 1 255 ? 32.079 -46.281 -6.147 1.00 28.95 255 GLN A C 1
ATOM 1952 O O . GLN A 1 255 ? 32.213 -47.186 -6.969 1.00 28.95 255 GLN A O 1
ATOM 1957 N N . TYR A 1 256 ? 32.625 -45.079 -6.325 1.00 28.67 256 TYR A N 1
ATOM 1958 C CA . TYR A 1 256 ? 33.383 -44.686 -7.516 1.00 28.67 256 TYR A CA 1
ATOM 1959 C C . TYR A 1 256 ? 34.583 -45.615 -7.810 1.00 28.67 256 TYR A C 1
ATOM 1961 O O . TYR A 1 256 ? 35.554 -45.636 -7.054 1.00 28.67 256 TYR A O 1
ATOM 1969 N N . GLN A 1 257 ? 34.574 -46.290 -8.967 1.00 23.61 257 GLN A N 1
ATOM 1970 C CA . GLN A 1 257 ? 35.775 -46.644 -9.738 1.00 23.61 257 GLN A CA 1
ATOM 1971 C C . GLN A 1 257 ? 35.517 -46.443 -11.242 1.00 23.61 257 GLN A C 1
ATOM 1973 O O . GLN A 1 257 ? 34.406 -46.614 -11.730 1.00 23.61 257 GLN A O 1
ATOM 1978 N N . PHE A 1 258 ? 36.560 -45.995 -11.944 1.00 32.38 258 PHE A N 1
ATOM 1979 C CA . PHE A 1 258 ? 36.556 -45.458 -13.307 1.00 32.38 258 PHE A CA 1
ATOM 1980 C C . PHE A 1 258 ? 36.108 -46.441 -14.413 1.00 32.38 258 PHE A C 1
ATOM 1982 O O . PHE A 1 258 ? 36.411 -47.627 -14.346 1.00 32.38 258 PHE A O 1
ATOM 1989 N N . ALA A 1 259 ? 35.578 -45.843 -15.496 1.00 24.94 259 ALA A N 1
ATOM 1990 C CA . ALA A 1 259 ? 35.519 -46.283 -16.907 1.00 24.94 259 ALA A CA 1
ATOM 1991 C C . ALA A 1 259 ? 34.141 -46.687 -17.499 1.00 24.94 259 ALA A C 1
ATOM 1993 O O . ALA A 1 259 ? 33.563 -47.708 -17.161 1.00 24.94 259 ALA A O 1
ATOM 1994 N N . ALA A 1 260 ? 33.705 -45.844 -18.451 1.00 28.34 260 ALA A N 1
ATOM 1995 C CA . ALA A 1 260 ? 32.884 -46.044 -19.659 1.00 28.34 260 ALA A CA 1
ATOM 1996 C C . ALA A 1 260 ? 31.831 -47.173 -19.731 1.00 28.34 260 ALA A C 1
ATOM 1998 O O . ALA A 1 260 ? 32.184 -48.346 -19.742 1.00 28.34 260 ALA A O 1
ATOM 1999 N N . SER A 1 261 ? 30.571 -46.832 -20.052 1.00 24.38 261 SER A N 1
ATOM 2000 C CA . SER A 1 261 ? 29.941 -47.004 -21.389 1.00 24.38 261 SER A CA 1
ATOM 2001 C C . SER A 1 261 ? 28.409 -46.770 -21.372 1.00 24.38 261 SER A C 1
ATOM 2003 O O . SER A 1 261 ? 27.773 -46.766 -20.325 1.00 24.38 261 SER A O 1
ATOM 2005 N N . VAL A 1 262 ? 27.860 -46.476 -22.558 1.00 33.47 262 VAL A N 1
ATOM 2006 C CA . VAL A 1 262 ? 26.491 -46.022 -22.899 1.00 33.47 262 VAL A CA 1
ATOM 2007 C C . VAL A 1 262 ? 25.446 -47.145 -22.832 1.00 33.47 262 VAL A C 1
ATOM 2009 O O . VAL A 1 262 ? 25.723 -48.206 -23.381 1.00 33.47 262 VAL A O 1
ATOM 2012 N N . ILE A 1 263 ? 24.216 -46.867 -22.352 1.00 24.39 263 ILE A N 1
ATOM 2013 C CA . ILE A 1 263 ? 22.964 -47.513 -22.823 1.00 24.39 263 ILE A CA 1
ATOM 2014 C C . ILE A 1 263 ? 21.809 -46.485 -22.863 1.00 24.39 263 ILE A C 1
ATOM 2016 O O . ILE A 1 263 ? 21.648 -45.673 -21.957 1.00 24.39 263 ILE A O 1
ATOM 2020 N N . VAL A 1 264 ? 21.025 -46.529 -23.947 1.00 29.83 264 VAL A N 1
ATOM 2021 C CA . VAL A 1 264 ? 19.783 -45.779 -24.218 1.00 29.83 264 VAL A CA 1
ATOM 2022 C C . VAL A 1 264 ? 18.574 -46.612 -23.769 1.00 29.83 264 VAL A C 1
ATOM 2024 O O . VAL A 1 264 ? 18.535 -47.796 -24.097 1.00 29.83 264 VAL A O 1
ATOM 2027 N N . GLY A 1 265 ? 17.557 -46.010 -23.135 1.00 24.84 265 GLY A N 1
ATOM 2028 C CA . GLY A 1 265 ? 16.224 -46.631 -23.046 1.00 24.84 265 GLY A CA 1
ATOM 2029 C C . GLY A 1 265 ? 15.281 -46.130 -21.941 1.00 24.84 265 GLY A C 1
ATOM 2030 O O . GLY A 1 265 ? 15.488 -46.445 -20.782 1.00 24.84 265 GLY A O 1
ATOM 2031 N N . GLU A 1 266 ? 14.219 -45.446 -22.384 1.00 26.67 266 GLU A N 1
ATOM 2032 C CA . GLU A 1 266 ? 12.848 -45.311 -21.838 1.00 26.67 266 GLU A CA 1
ATOM 2033 C C . GLU A 1 266 ? 12.539 -44.665 -20.466 1.00 26.67 266 GLU A C 1
ATOM 2035 O O . GLU A 1 266 ? 13.266 -44.729 -19.483 1.00 26.67 266 GLU A O 1
ATOM 2040 N N . SER A 1 267 ? 11.388 -43.978 -20.463 1.00 38.06 267 SER A N 1
ATOM 2041 C CA . SER A 1 267 ? 10.836 -43.136 -19.399 1.00 38.06 267 SER A CA 1
ATOM 2042 C C . SER A 1 267 ? 10.416 -43.955 -18.175 1.00 38.06 267 SER A C 1
ATOM 2044 O O . SER A 1 267 ? 9.483 -44.754 -18.242 1.00 38.06 267 SER A O 1
ATOM 2046 N N . ILE A 1 268 ? 11.070 -43.698 -17.042 1.00 33.16 268 ILE A N 1
ATOM 2047 C CA . ILE A 1 268 ? 10.705 -44.215 -15.720 1.00 33.16 268 ILE A CA 1
ATOM 2048 C C . ILE A 1 268 ? 10.431 -43.004 -14.821 1.00 33.16 268 ILE A C 1
ATOM 2050 O O . ILE A 1 268 ? 11.222 -42.061 -14.782 1.00 33.16 268 ILE A O 1
ATOM 2054 N N . LYS A 1 269 ? 9.305 -43.004 -14.094 1.00 34.16 269 LYS A N 1
ATOM 2055 C CA . LYS A 1 269 ? 9.055 -42.029 -13.019 1.00 34.16 269 LYS A CA 1
ATOM 2056 C C . LYS A 1 269 ? 9.996 -42.343 -11.852 1.00 34.16 269 LYS A C 1
ATOM 2058 O O . LYS A 1 269 ? 9.634 -43.086 -10.953 1.00 34.16 269 LYS A O 1
ATOM 2063 N N . SER A 1 270 ? 11.210 -41.806 -11.897 1.00 39.12 270 SER A N 1
ATOM 2064 C CA . SER A 1 270 ? 12.201 -41.898 -10.821 1.00 39.12 270 SER A CA 1
ATOM 2065 C C . SER A 1 270 ? 11.911 -40.848 -9.748 1.00 39.12 270 SER A C 1
ATOM 2067 O O . SER A 1 270 ? 11.856 -39.660 -10.072 1.00 39.12 270 SER A O 1
ATOM 2069 N N . ARG A 1 271 ? 11.777 -41.240 -8.479 1.00 35.44 271 ARG A N 1
ATOM 2070 C CA . ARG A 1 271 ? 11.718 -40.287 -7.366 1.00 35.44 271 ARG A CA 1
ATOM 2071 C C . ARG A 1 271 ? 13.145 -40.016 -6.907 1.00 35.44 271 ARG A C 1
ATOM 2073 O O . ARG A 1 271 ? 13.828 -40.929 -6.479 1.00 35.44 271 ARG A O 1
ATOM 2080 N N . LYS A 1 272 ? 13.639 -38.781 -6.986 1.00 49.12 272 LYS A N 1
ATOM 2081 C CA . LYS A 1 272 ? 15.034 -38.500 -6.599 1.00 49.12 272 LYS A CA 1
ATOM 2082 C C . LYS A 1 272 ? 15.086 -37.761 -5.275 1.00 49.12 272 LYS A C 1
ATOM 2084 O O . LYS A 1 272 ? 14.303 -36.843 -5.034 1.00 49.12 272 LYS A O 1
ATOM 2089 N N . LEU A 1 273 ? 15.993 -38.182 -4.401 1.00 41.47 273 LEU A N 1
ATOM 2090 C CA . LEU A 1 273 ? 16.144 -37.636 -3.061 1.00 41.47 273 LEU A CA 1
ATOM 2091 C C . LEU A 1 273 ? 17.420 -36.792 -3.008 1.00 41.47 273 LEU A C 1
ATOM 2093 O O . LEU A 1 273 ? 18.532 -37.297 -3.139 1.00 41.47 273 LEU A O 1
ATOM 2097 N N . LEU A 1 274 ? 17.264 -35.488 -2.814 1.00 45.00 274 LEU A N 1
ATOM 2098 C CA . LEU A 1 274 ? 18.377 -34.573 -2.601 1.00 45.00 274 LEU A CA 1
ATOM 2099 C C . LEU A 1 274 ? 18.723 -34.585 -1.114 1.00 45.00 274 LEU A C 1
ATOM 2101 O O . LEU A 1 274 ? 17.882 -34.272 -0.267 1.00 45.00 274 LEU A O 1
ATOM 2105 N N . LYS A 1 275 ? 19.958 -34.967 -0.786 1.00 44.75 275 LYS A N 1
ATOM 2106 C CA . LYS A 1 275 ? 20.477 -34.903 0.580 1.00 44.75 275 LYS A CA 1
ATOM 2107 C C . LYS A 1 275 ? 21.474 -33.763 0.682 1.00 44.75 275 LYS A C 1
ATOM 2109 O O . LYS A 1 275 ? 22.332 -33.566 -0.170 1.00 44.75 275 LYS A O 1
ATOM 2114 N N . SER A 1 276 ? 21.373 -32.993 1.751 1.00 44.75 276 SER A N 1
ATOM 2115 C CA . SER A 1 276 ? 22.411 -32.046 2.125 1.00 44.75 276 SER A CA 1
ATOM 2116 C C . SER A 1 276 ? 22.731 -32.254 3.592 1.00 44.75 276 SER A C 1
ATOM 2118 O O . SER A 1 276 ? 21.856 -32.234 4.461 1.00 44.75 276 SER A O 1
ATOM 2120 N N . THR A 1 277 ? 23.996 -32.499 3.887 1.00 41.66 277 THR A N 1
ATOM 2121 C CA . THR A 1 277 ? 24.436 -32.608 5.269 1.00 41.66 277 THR A CA 1
ATOM 2122 C C . THR A 1 277 ? 24.980 -31.264 5.699 1.00 41.66 277 THR A C 1
ATOM 2124 O O . THR A 1 277 ? 26.061 -30.911 5.260 1.00 41.66 277 THR A O 1
ATOM 2127 N N . ILE A 1 278 ? 24.271 -30.521 6.546 1.00 42.06 278 ILE A N 1
ATOM 2128 C CA . ILE A 1 278 ? 24.683 -29.207 7.049 1.00 42.06 278 ILE A CA 1
ATOM 2129 C C . ILE A 1 278 ? 25.512 -29.397 8.326 1.00 42.06 278 ILE A C 1
ATOM 2131 O O . ILE A 1 278 ? 25.035 -29.888 9.352 1.00 42.06 278 ILE A O 1
ATOM 2135 N N . ILE A 1 279 ? 26.778 -28.977 8.287 1.00 38.50 279 ILE A N 1
ATOM 2136 C CA . ILE A 1 279 ? 27.645 -28.979 9.471 1.00 38.50 279 ILE A CA 1
ATOM 2137 C C . ILE A 1 279 ? 27.404 -27.687 10.257 1.00 38.50 279 ILE A C 1
ATOM 2139 O O . ILE A 1 279 ? 27.950 -26.633 9.932 1.00 38.50 279 ILE A O 1
ATOM 2143 N N . LEU A 1 280 ? 26.611 -27.766 11.325 1.00 32.12 280 LEU A N 1
ATOM 2144 C CA . LEU A 1 280 ? 26.595 -26.734 12.360 1.00 32.12 280 LEU A CA 1
ATOM 2145 C C . LEU A 1 280 ? 27.806 -26.976 13.265 1.00 32.12 280 LEU A C 1
ATOM 2147 O O . LEU A 1 280 ? 27.792 -27.882 14.087 1.00 32.12 280 LEU A O 1
ATOM 2151 N N . ASN A 1 281 ? 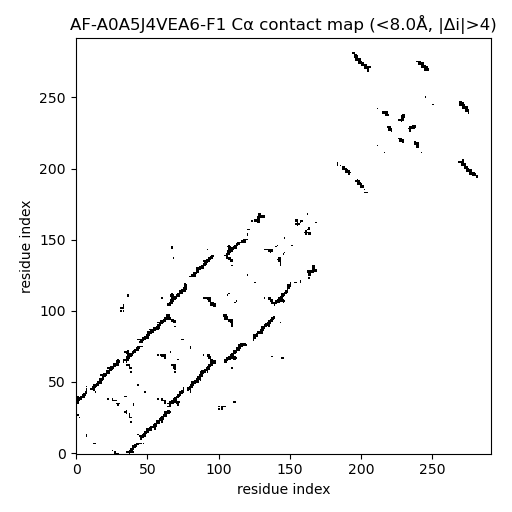28.884 -26.214 13.079 1.00 33.09 281 ASN A N 1
ATOM 2152 C CA . ASN A 1 281 ? 30.091 -26.340 13.899 1.00 33.09 281 ASN A CA 1
ATOM 2153 C C . ASN A 1 281 ? 29.819 -25.799 15.320 1.00 33.09 281 ASN A C 1
ATOM 2155 O O . ASN A 1 281 ? 29.647 -24.584 15.475 1.00 33.09 281 ASN A O 1
ATOM 2159 N N . PRO A 1 282 ? 29.827 -26.624 16.386 1.00 35.16 282 PRO A N 1
ATOM 2160 C CA . PRO A 1 282 ? 29.707 -26.128 17.743 1.00 35.16 282 PRO A CA 1
ATOM 2161 C C . PRO A 1 282 ? 31.114 -25.790 18.237 1.00 35.16 282 PRO A C 1
ATOM 2163 O O . PRO A 1 282 ? 31.803 -26.594 18.863 1.00 35.16 282 PRO A O 1
ATOM 2166 N N . THR A 1 283 ? 31.607 -24.591 17.934 1.00 31.03 283 THR A N 1
ATOM 2167 C CA . THR A 1 283 ? 32.771 -24.063 18.663 1.00 31.03 283 THR A CA 1
ATOM 2168 C C . THR A 1 283 ? 32.681 -22.560 18.890 1.00 31.03 283 THR A C 1
ATOM 2170 O O . THR A 1 283 ? 33.619 -21.816 18.628 1.00 31.03 283 THR A O 1
ATOM 2173 N N . PHE A 1 284 ? 31.583 -22.099 19.492 1.00 31.86 284 PHE A N 1
ATOM 2174 C CA . PHE A 1 284 ? 31.679 -20.921 20.353 1.00 31.86 284 PHE A CA 1
ATOM 2175 C C . PHE A 1 284 ? 32.273 -21.364 21.692 1.00 31.86 284 PHE A C 1
ATOM 2177 O O . PHE A 1 284 ? 31.566 -21.773 22.612 1.00 31.86 284 PHE A O 1
ATOM 2184 N N . LYS A 1 285 ? 33.606 -21.301 21.809 1.00 29.44 285 LYS A N 1
ATOM 2185 C CA . LYS A 1 285 ? 34.237 -21.265 23.131 1.00 29.44 285 LYS A CA 1
ATOM 2186 C C . LYS A 1 285 ? 33.736 -20.006 23.830 1.00 29.44 285 LYS A C 1
ATOM 2188 O O . LYS A 1 285 ? 34.037 -18.890 23.421 1.00 29.44 285 LYS A O 1
ATOM 2193 N N . THR A 1 286 ? 32.976 -20.217 24.893 1.00 29.66 286 THR A N 1
ATOM 2194 C CA . THR A 1 286 ? 32.601 -19.226 25.895 1.00 29.66 286 THR A CA 1
ATOM 2195 C C . THR A 1 286 ? 33.847 -18.437 26.307 1.00 29.66 286 THR A C 1
ATOM 2197 O O . THR A 1 286 ? 34.764 -18.979 26.930 1.00 29.66 286 THR A O 1
ATOM 2200 N N . LEU A 1 287 ? 33.895 -17.145 25.973 1.00 27.27 287 LEU A N 1
ATOM 2201 C CA . LEU A 1 287 ? 34.772 -16.205 26.662 1.00 27.27 287 LEU A CA 1
ATOM 2202 C C . LEU A 1 287 ? 34.282 -16.144 28.110 1.00 27.27 287 LEU A C 1
ATOM 2204 O O . LEU A 1 287 ? 33.253 -15.547 28.415 1.00 27.27 287 LEU A O 1
ATOM 2208 N N . LYS A 1 288 ? 34.992 -16.843 29.001 1.00 30.36 288 LYS A N 1
ATOM 2209 C CA . LYS A 1 288 ? 34.784 -16.748 30.445 1.00 30.36 288 LYS A CA 1
ATOM 2210 C C . LYS A 1 288 ? 34.949 -15.288 30.860 1.00 30.36 288 LYS A C 1
ATOM 2212 O O . LYS A 1 288 ? 36.035 -14.727 30.710 1.00 30.36 288 LYS A O 1
ATOM 2217 N N . ALA A 1 289 ? 33.897 -14.714 31.436 1.00 31.64 289 ALA A N 1
ATOM 2218 C CA . ALA A 1 289 ? 34.002 -13.518 32.251 1.00 31.64 289 ALA A CA 1
ATOM 2219 C C . ALA A 1 289 ? 35.052 -13.768 33.345 1.00 31.64 289 ALA A C 1
ATOM 2221 O O . ALA A 1 289 ? 34.882 -14.641 34.199 1.00 31.64 289 ALA A O 1
ATOM 2222 N N . LYS A 1 290 ? 36.165 -13.031 33.306 1.00 30.92 290 LYS A N 1
ATOM 2223 C CA . LYS A 1 290 ? 37.022 -12.871 34.478 1.00 30.92 290 LYS A CA 1
ATOM 2224 C C . LYS A 1 290 ? 36.464 -11.706 35.280 1.00 30.92 290 LYS A C 1
ATOM 2226 O O . LYS A 1 290 ? 36.573 -10.561 34.861 1.00 30.92 290 LYS A O 1
ATOM 2231 N N . GLN A 1 291 ? 35.871 -12.034 36.422 1.00 33.97 291 GLN A N 1
ATOM 2232 C CA . GLN A 1 291 ? 35.701 -11.100 37.525 1.00 33.97 291 GLN A CA 1
ATOM 2233 C C . GLN A 1 291 ? 37.076 -10.598 37.987 1.00 33.97 291 GLN A C 1
ATOM 2235 O O . GLN A 1 291 ? 37.959 -11.406 38.297 1.00 33.97 291 GLN A O 1
ATOM 2240 N N . LYS A 1 292 ? 37.222 -9.278 38.062 1.00 33.91 292 LYS A N 1
ATOM 2241 C CA . LYS A 1 292 ? 37.827 -8.560 39.185 1.00 33.91 292 LYS A CA 1
ATOM 2242 C C . LYS A 1 292 ? 37.314 -7.129 39.185 1.00 33.91 292 LYS A C 1
ATOM 2244 O O . LYS A 1 292 ? 37.237 -6.559 38.077 1.00 33.91 292 LYS A O 1
#

Mean predicted aligned error: 16.92 Å

Solvent-accessible surface area (backbone atoms only — not comparable to full-atom values): 16061 Å² total; per-residue (Å²): 91,48,78,40,74,46,75,56,88,69,90,60,53,53,82,44,78,49,64,58,44,77,44,67,69,33,71,25,52,31,50,86,76,18,51,32,1,14,38,33,26,38,44,33,36,65,30,12,32,42,38,38,25,64,64,20,36,35,34,39,10,26,9,40,33,0,19,0,0,25,31,19,38,39,33,39,38,78,39,72,40,33,45,36,33,30,46,25,42,38,31,50,8,28,6,28,54,37,92,88,48,93,37,76,36,0,29,0,0,26,31,22,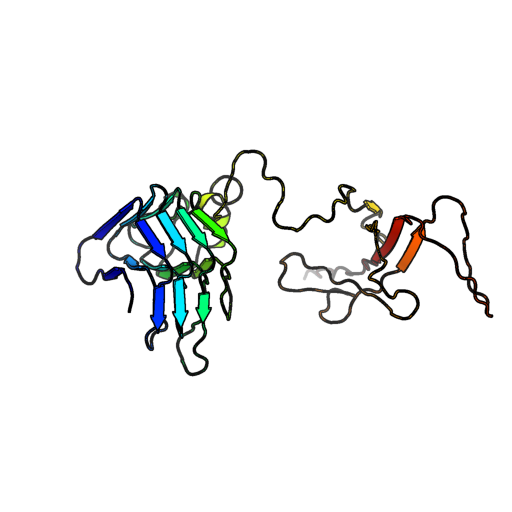41,37,48,48,61,64,55,62,57,90,70,58,37,62,30,32,28,38,22,39,66,47,79,28,38,24,72,69,42,31,33,41,60,26,79,50,61,82,41,53,70,61,37,46,60,35,75,73,93,10,33,36,66,32,51,64,57,56,89,74,72,69,69,83,77,88,54,93,73,88,77,72,90,69,75,73,51,73,53,62,55,93,93,38,65,30,36,44,37,49,73,43,67,75,57,90,89,56,62,68,91,85,44,90,55,58,45,68,51,53,96,77,85,76,61,53,21,22,53,96,68,32,65,95,38,55,32,69,56,45,82,42,81,45,52,90,89,63,96,73,87,81,77,93,75,90,82,89,87,91,85,88,83,85,95,71,92,41,46,29,39,37,39,32,75,47,76,61,80,91,72,82,75,76,79,74,83,78,88,128

Radius of gyration: 26.08 Å; Cα contacts (8 Å, |Δi|>4): 695; chains: 1; bounding box: 56×75×63 Å

Sequence (292 aa):
GNAIRILNSGSYPITSSIKGCQFNNISSIGDSSGLGGSAIYMESKHGSQLIIEESCQFYKCIIDKGNGGAIYIDIDFSSEFLFKINDTLIQECIAKENTSSSSPTGYGGGIFLTGNGDYDPSSKRLDLKGMKIYGNFAEIAGQSLYVAMTKIAEWCQTGILGEYAKGNYSDRSSNFEDIEEDGSSEPILVQGDPQSQQTASFGVKDVSWMDYNNKHYGIFISNDRRIFTGVGGKQDEAYPLEIIIDEDNVVQQQQYQFAASVIVGESIKSRKLLKSTIILNPTFKTLKAKQK

pLDDT: mean 75.44, std 23.96, range [23.61, 98.75]

Foldseek 3Di:
DELEEADDPDQAAAEEEAAPAEAEQFEDEDDLQQAWQNHYEHEGPQQYEYEYDHQYEAYAQEYAQHEASHYEYEHAQVH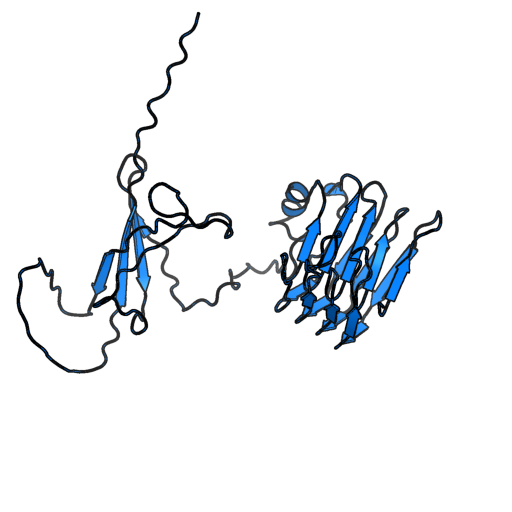NYAYEYANYEFAQAFWHHDPPHPHTTQYARHYEYEYDDAHDLVSLRQAYLHYAWDHAQGPPDNRHYDYYDDCVVVCCVPDPNNNRPDYPDDPPPPPVPPDPDPDDPDDFDWDDDPQWWIKTKDKDQDDVVPPVVPDWDFAWDDPPVPATADAPRDPPPGQTKDKAKAFPDDDDPDDDDDDDDDDDDDDDRIIIMIMGTHTPDPDPPDPDDDDD

Organism: NCBI:txid222440

Secondary structure (DSSP, 8-state):
--SEEE---SSSPPEEEEES-EEES-EEE--TT----SSEEEEE-TT-EEEEESSEEEES-EEESSS-SSEEEEEETTS--EEEE-SEEEES-EE---TT-SS--SB-SSEEEEEES---GGG--EE-TTEEEES-EESSB-SSEEEE-TTHHHHHTSSSTTTTT-TT--SS-----SS---S-----EEE--TTS-EEEEEEES--TT--TTT---EE-B-SSSS--B-GGG-SS-PEEPEEEEE-TT---------------------EEEEEEEE--------------